Protein AF-A0A432YZG0-F1 (afdb_monomer)

pLDDT: mean 90.85, std 11.0, range [37.31, 98.62]

Radius of gyration: 18.24 Å; Cα contacts (8 Å, |Δi|>4): 382; chains: 1; bounding box: 42×34×61 Å

Organism: NCBI:txid431675

Mean predicted aligned error: 4.91 Å

Structure (mmCIF, N/CA/C/O backbone):
data_AF-A0A432YZG0-F1
#
_entry.id   AF-A0A432YZG0-F1
#
loop_
_atom_site.group_PDB
_atom_site.id
_atom_site.type_symbol
_atom_site.label_atom_id
_atom_site.label_alt_id
_atom_site.label_comp_id
_atom_site.label_asym_id
_atom_site.label_entity_id
_atom_site.label_seq_id
_atom_site.pdbx_PDB_ins_code
_atom_site.Cartn_x
_atom_site.Cartn_y
_atom_site.Cartn_z
_atom_site.occupancy
_atom_site.B_iso_or_equiv
_atom_site.auth_seq_id
_atom_site.auth_comp_id
_atom_site.auth_asym_id
_atom_site.auth_atom_id
_atom_site.pdbx_PDB_model_num
ATOM 1 N N . MET A 1 1 ? 11.777 -12.296 13.117 1.00 49.22 1 MET A N 1
ATOM 2 C CA . MET A 1 1 ? 10.486 -11.579 13.071 1.00 49.22 1 MET A CA 1
ATOM 3 C C . MET A 1 1 ? 10.121 -11.414 11.612 1.00 49.22 1 MET A C 1
ATOM 5 O O . MET A 1 1 ? 10.970 -10.948 10.857 1.00 49.22 1 MET A O 1
ATOM 9 N N . GLN A 1 2 ? 8.946 -11.887 11.206 1.00 61.38 2 GLN A N 1
ATOM 10 C CA . GLN A 1 2 ? 8.451 -11.693 9.844 1.00 61.38 2 GLN A CA 1
ATOM 11 C C . GLN A 1 2 ? 8.153 -10.197 9.658 1.00 61.38 2 GLN A C 1
ATOM 13 O O . GLN A 1 2 ? 7.776 -9.518 10.612 1.00 61.38 2 GLN A O 1
ATOM 18 N N . LYS A 1 3 ? 8.469 -9.644 8.486 1.00 84.56 3 LYS A N 1
ATOM 19 C CA . LYS A 1 3 ? 8.329 -8.207 8.231 1.00 84.56 3 LYS A CA 1
ATOM 20 C C . LYS A 1 3 ? 6.894 -7.922 7.789 1.00 84.56 3 LYS A C 1
ATOM 22 O O . LYS A 1 3 ? 6.440 -8.503 6.808 1.00 84.56 3 LYS A O 1
ATOM 27 N N . GLU A 1 4 ? 6.213 -7.041 8.513 1.00 94.19 4 GLU A N 1
ATOM 28 C CA . GLU A 1 4 ? 4.843 -6.609 8.222 1.00 94.19 4 GLU A CA 1
ATOM 29 C C . GLU A 1 4 ? 4.836 -5.465 7.196 1.00 94.19 4 GLU A C 1
ATOM 31 O O . GLU A 1 4 ? 5.686 -4.570 7.233 1.00 94.19 4 GLU A O 1
ATOM 36 N N . TYR A 1 5 ? 3.863 -5.496 6.286 1.00 98.31 5 TYR A N 1
ATOM 37 C CA . TYR A 1 5 ? 3.635 -4.489 5.253 1.00 98.31 5 TYR A CA 1
ATOM 38 C C . TYR A 1 5 ? 2.176 -4.029 5.247 1.00 98.31 5 TYR A C 1
ATOM 40 O O . TYR A 1 5 ? 1.314 -4.626 5.888 1.00 98.31 5 TYR A O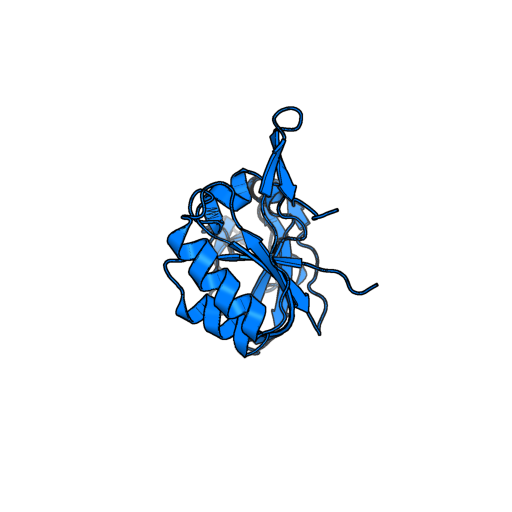 1
ATOM 48 N N . TYR A 1 6 ? 1.879 -2.978 4.487 1.00 98.56 6 TYR A N 1
ATOM 49 C CA . TYR A 1 6 ? 0.569 -2.339 4.468 1.00 98.56 6 TYR A CA 1
ATOM 50 C C . TYR A 1 6 ? -0.002 -2.247 3.056 1.00 98.56 6 TYR A C 1
ATOM 52 O O . TYR A 1 6 ? 0.672 -1.819 2.116 1.00 98.56 6 TYR A O 1
ATOM 60 N N . LYS A 1 7 ? -1.289 -2.573 2.912 1.00 98.31 7 LYS A N 1
ATOM 61 C CA . LYS A 1 7 ? -2.068 -2.320 1.697 1.00 98.31 7 LYS A CA 1
ATOM 62 C C . LYS A 1 7 ? -3.230 -1.386 2.007 1.00 98.31 7 LYS A C 1
ATOM 64 O O . LYS A 1 7 ? -4.171 -1.775 2.694 1.00 98.31 7 LYS A O 1
ATOM 69 N N . LEU A 1 8 ? -3.178 -0.163 1.484 1.00 98.12 8 LEU A N 1
ATOM 70 C CA . LEU A 1 8 ? -4.270 0.795 1.634 1.00 98.12 8 LEU A CA 1
ATOM 71 C C . LEU A 1 8 ? -5.414 0.479 0.665 1.00 98.12 8 LEU A C 1
ATOM 73 O O . LEU A 1 8 ? -5.182 0.031 -0.466 1.00 98.12 8 LEU A O 1
ATOM 77 N N . ARG A 1 9 ? -6.650 0.686 1.125 1.00 97.69 9 ARG A N 1
ATOM 78 C CA . ARG A 1 9 ? -7.876 0.460 0.359 1.00 97.69 9 ARG A CA 1
ATOM 79 C C . ARG A 1 9 ? -8.941 1.507 0.666 1.00 97.69 9 ARG A C 1
ATOM 81 O O . ARG A 1 9 ? -9.220 1.804 1.827 1.00 97.69 9 ARG A O 1
ATOM 88 N N . THR A 1 10 ? -9.582 1.978 -0.404 1.00 97.38 10 THR A N 1
ATOM 89 C CA . THR A 1 10 ? -10.891 2.635 -0.340 1.00 97.38 10 THR A CA 1
ATOM 90 C C . THR A 1 10 ? -11.961 1.642 0.103 1.00 97.38 10 THR A C 1
ATOM 92 O O . THR A 1 10 ? -11.897 0.456 -0.235 1.00 97.38 10 THR A O 1
ATOM 95 N N . LEU A 1 11 ? -12.957 2.142 0.831 1.00 96.56 11 LEU A N 1
ATOM 96 C CA . LEU A 1 11 ? -14.118 1.359 1.241 1.00 96.56 11 LEU A CA 1
ATOM 97 C C . LEU A 1 11 ? -15.129 1.145 0.112 1.00 96.56 11 LEU A C 1
ATOM 99 O O . LEU A 1 11 ? -15.963 0.252 0.224 1.00 96.56 11 LEU A O 1
ATOM 103 N N . GLU A 1 12 ? -15.038 1.908 -0.980 1.00 94.94 12 GLU A N 1
ATOM 104 C CA . GLU A 1 12 ? -15.917 1.752 -2.146 1.00 94.94 12 GLU A CA 1
ATOM 105 C C . GLU A 1 12 ? -15.725 0.401 -2.852 1.00 94.94 12 GLU A C 1
ATOM 107 O O . GLU A 1 12 ? -16.648 -0.110 -3.475 1.00 94.94 12 GLU A O 1
ATOM 112 N N . GLN A 1 13 ? -14.537 -0.208 -2.737 1.00 94.12 13 GLN A N 1
ATOM 113 C CA . GLN A 1 13 ? -14.210 -1.517 -3.321 1.00 94.12 13 GLN A CA 1
ATOM 114 C C . GLN A 1 13 ? -14.285 -2.623 -2.261 1.00 94.12 13 GLN A C 1
ATOM 116 O O . GLN A 1 13 ? -13.308 -3.347 -2.027 1.00 94.12 13 GLN A O 1
ATOM 121 N N . PHE A 1 14 ? -15.429 -2.733 -1.585 1.00 95.12 14 PHE A N 1
ATOM 122 C CA . PHE A 1 14 ? -15.591 -3.620 -0.434 1.00 95.12 14 PHE A CA 1
ATOM 123 C C . PHE A 1 14 ? -15.335 -5.098 -0.766 1.00 95.12 14 PHE A C 1
ATOM 125 O O . PHE A 1 14 ? -14.736 -5.803 0.041 1.00 95.12 14 PHE A O 1
ATOM 132 N N . GLU A 1 15 ? -15.674 -5.572 -1.967 1.00 96.81 15 GLU A N 1
ATOM 133 C CA . GLU A 1 15 ? -15.425 -6.956 -2.392 1.00 96.81 15 GLU A CA 1
ATOM 134 C C . GLU A 1 15 ? -13.933 -7.292 -2.394 1.00 96.81 15 GLU A C 1
ATOM 136 O O . GLU A 1 15 ? -13.545 -8.407 -2.053 1.00 96.81 15 GLU A O 1
ATOM 141 N N . ARG A 1 16 ? -13.073 -6.323 -2.733 1.00 96.19 16 ARG A N 1
ATOM 142 C CA . ARG A 1 16 ? -11.620 -6.515 -2.663 1.00 96.19 16 ARG A CA 1
ATOM 143 C C . ARG A 1 16 ? -11.135 -6.567 -1.226 1.00 96.19 16 ARG A C 1
ATOM 145 O O . ARG A 1 16 ? -10.228 -7.334 -0.943 1.00 96.19 16 ARG A O 1
ATOM 152 N N . ILE A 1 17 ? -11.710 -5.763 -0.334 1.00 97.75 17 ILE A N 1
ATOM 153 C CA . ILE A 1 17 ? -11.398 -5.845 1.097 1.00 97.75 17 ILE A CA 1
ATOM 154 C C . ILE A 1 17 ? -11.802 -7.229 1.611 1.00 97.75 17 ILE A C 1
ATOM 156 O O . ILE A 1 17 ? -10.971 -7.924 2.186 1.00 97.75 17 ILE A O 1
ATOM 160 N N . ALA A 1 18 ? -13.030 -7.665 1.333 1.00 97.56 18 ALA A N 1
ATOM 161 C CA . ALA A 1 18 ? -13.525 -8.971 1.742 1.00 97.56 18 ALA A CA 1
ATOM 162 C C . ALA A 1 18 ? -12.666 -10.123 1.193 1.00 97.56 18 ALA A C 1
ATOM 164 O O . ALA A 1 18 ? -12.313 -11.016 1.959 1.00 97.56 18 ALA A O 1
ATOM 165 N N . ASP A 1 19 ? -12.265 -10.082 -0.085 1.00 98.38 19 ASP A N 1
ATOM 166 C CA . ASP A 1 19 ? -11.366 -11.086 -0.672 1.00 98.38 19 ASP A CA 1
ATOM 167 C C . ASP A 1 19 ? -10.038 -11.176 0.086 1.00 98.38 19 ASP A C 1
ATOM 169 O O . ASP A 1 19 ? -9.592 -12.275 0.405 1.00 98.38 19 ASP A O 1
ATOM 173 N N . ILE A 1 20 ? -9.436 -10.033 0.425 1.00 98.44 20 ILE A N 1
ATOM 174 C CA . ILE A 1 20 ? -8.169 -9.995 1.163 1.00 98.44 20 ILE A CA 1
ATOM 175 C C . ILE A 1 20 ? -8.340 -10.598 2.558 1.00 98.44 20 ILE A C 1
ATOM 177 O O . ILE A 1 20 ? -7.538 -11.439 2.954 1.00 98.44 20 ILE A O 1
ATOM 181 N N . LEU A 1 21 ? -9.376 -10.184 3.293 1.00 98.12 21 LEU A N 1
ATOM 182 C CA . LEU A 1 21 ? -9.585 -10.604 4.681 1.00 98.12 21 LEU A CA 1
ATOM 183 C C . LEU A 1 21 ? -9.965 -12.085 4.797 1.00 98.12 21 LEU A C 1
ATOM 185 O O . LEU A 1 21 ? -9.505 -12.765 5.708 1.00 98.12 21 LEU A O 1
ATOM 189 N N . VAL A 1 22 ? -10.796 -12.590 3.883 1.00 97.38 22 VAL A N 1
ATOM 190 C CA . VAL A 1 22 ? -11.288 -13.975 3.924 1.00 97.38 22 VAL A CA 1
ATOM 191 C C . VAL A 1 22 ? -10.268 -14.948 3.337 1.00 97.38 22 VAL A C 1
ATOM 193 O O . VAL A 1 22 ? -10.062 -16.025 3.890 1.00 97.38 22 VAL A O 1
ATOM 196 N N . ASN A 1 23 ? -9.616 -14.581 2.230 1.00 98.00 23 ASN A N 1
ATOM 197 C CA . ASN A 1 23 ? -8.726 -15.485 1.496 1.00 98.00 23 ASN A CA 1
ATOM 198 C C . ASN A 1 23 ? -7.238 -15.247 1.780 1.00 98.00 23 ASN A C 1
ATOM 200 O O . ASN A 1 23 ? -6.410 -15.944 1.199 1.00 98.00 23 ASN A O 1
ATOM 204 N N . ASN A 1 24 ? -6.891 -14.272 2.630 1.00 98.00 24 ASN A N 1
ATOM 205 C CA . ASN A 1 24 ? -5.514 -13.922 2.994 1.00 98.00 24 ASN A CA 1
ATOM 206 C C . ASN A 1 24 ? -4.583 -13.754 1.777 1.00 98.00 24 ASN A C 1
ATOM 208 O O . ASN A 1 24 ? -3.460 -14.259 1.724 1.00 98.00 24 ASN A O 1
ATOM 212 N N . ARG A 1 25 ? -5.069 -13.034 0.761 1.00 98.00 25 ARG A N 1
ATOM 213 C CA . ARG A 1 25 ? -4.350 -12.835 -0.501 1.00 98.00 25 ARG A CA 1
ATOM 214 C C . ARG A 1 25 ? -4.481 -11.415 -1.021 1.00 98.00 25 ARG A C 1
ATOM 216 O O . ARG A 1 25 ? -5.511 -10.773 -0.850 1.00 98.00 25 ARG A O 1
ATOM 223 N N . LEU A 1 26 ? -3.463 -10.941 -1.725 1.00 98.31 26 LEU A N 1
ATOM 224 C CA . LEU A 1 26 ? -3.458 -9.645 -2.393 1.00 98.31 26 LEU A CA 1
ATOM 225 C C . LEU A 1 26 ? -3.400 -9.832 -3.904 1.00 98.31 26 LEU A C 1
ATOM 227 O O . LEU A 1 26 ? -2.562 -10.571 -4.405 1.00 98.31 26 LEU A O 1
ATOM 231 N N . PHE A 1 27 ? -4.262 -9.136 -4.643 1.00 97.50 27 PHE A N 1
ATOM 232 C CA . PHE A 1 27 ? -4.221 -9.152 -6.104 1.00 97.50 27 PHE A CA 1
ATOM 233 C C . PHE A 1 27 ? -2.971 -8.446 -6.654 1.00 97.50 27 PHE A C 1
ATOM 235 O O . PHE A 1 27 ? -2.675 -7.309 -6.274 1.00 97.50 27 PHE A O 1
ATOM 242 N N . CYS A 1 28 ? -2.306 -9.095 -7.608 1.00 97.44 28 CYS A N 1
ATOM 243 C CA . CYS A 1 28 ? -1.163 -8.576 -8.346 1.00 97.44 28 CYS A CA 1
ATOM 244 C C . CYS A 1 28 ? -1.615 -7.995 -9.704 1.00 97.44 28 CYS A C 1
ATOM 246 O O . CYS A 1 28 ? -2.133 -8.703 -10.578 1.00 97.44 28 CYS A O 1
ATOM 248 N N . SER A 1 29 ? -1.399 -6.697 -9.907 1.00 94.44 29 SER A N 1
ATOM 249 C CA . SER A 1 29 ? -1.715 -5.980 -11.151 1.00 94.44 29 SER A CA 1
ATOM 250 C C . SER A 1 29 ? -0.660 -6.233 -12.228 1.00 94.44 29 SER A C 1
ATOM 252 O O . SER A 1 29 ? 0.446 -6.662 -11.924 1.00 94.44 29 SER A O 1
ATOM 254 N N . LYS A 1 30 ? -0.968 -5.984 -13.504 1.00 92.69 30 LYS A N 1
ATOM 255 C CA . LYS A 1 30 ? 0.097 -5.875 -14.518 1.00 92.69 30 LYS A CA 1
ATOM 256 C C . LYS A 1 30 ? 0.796 -4.527 -14.364 1.00 92.69 30 LYS A C 1
ATOM 258 O O . LYS A 1 30 ? 0.173 -3.592 -13.871 1.00 92.69 30 LYS A O 1
ATOM 263 N N . LEU A 1 31 ? 2.027 -4.407 -14.865 1.00 90.19 31 LEU A N 1
ATOM 264 C CA . LEU A 1 31 ? 2.784 -3.146 -14.857 1.00 90.19 31 LEU A CA 1
ATOM 265 C C . LEU A 1 31 ? 1.968 -1.966 -15.411 1.00 90.19 31 LEU A C 1
ATOM 267 O O . LEU A 1 31 ? 1.864 -0.928 -14.777 1.00 90.19 31 LEU A O 1
ATOM 271 N N . ARG A 1 32 ? 1.295 -2.172 -16.548 1.00 87.75 32 ARG A N 1
ATOM 272 C CA . ARG A 1 32 ? 0.445 -1.159 -17.198 1.00 87.75 32 ARG A CA 1
ATOM 273 C C . ARG A 1 32 ? -0.807 -0.740 -16.414 1.00 87.75 32 ARG A C 1
ATOM 275 O O . ARG A 1 32 ? -1.452 0.224 -16.802 1.00 87.75 32 ARG A O 1
ATOM 282 N N . ASP A 1 33 ? -1.203 -1.530 -15.415 1.00 90.62 33 ASP A N 1
ATOM 283 C CA . ASP A 1 33 ? -2.412 -1.311 -14.612 1.00 90.62 33 ASP A CA 1
ATOM 284 C C . ASP A 1 33 ? -2.056 -0.721 -13.227 1.00 90.62 33 ASP A C 1
ATOM 286 O O . ASP A 1 3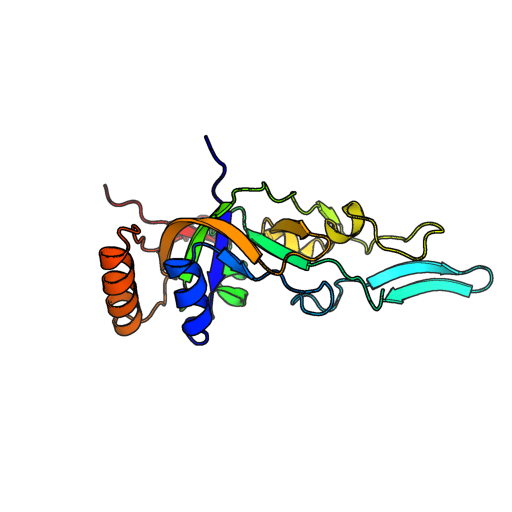3 ? -2.913 -0.657 -12.339 1.00 90.62 33 ASP A O 1
ATOM 290 N N . LEU A 1 34 ? -0.785 -0.364 -13.004 1.00 91.44 34 LEU A N 1
ATOM 291 C CA . LEU A 1 34 ? -0.360 0.387 -11.828 1.00 91.44 34 LEU A CA 1
ATOM 292 C C . LEU A 1 34 ? -0.748 1.866 -11.970 1.00 91.44 34 LEU A C 1
ATOM 294 O O . LEU A 1 34 ? -1.155 2.329 -13.033 1.00 91.44 34 LEU A O 1
ATOM 298 N N . A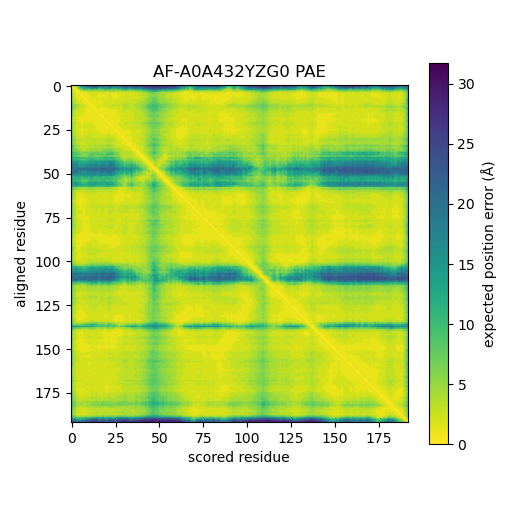SN A 1 35 ? -0.726 2.592 -10.858 1.00 88.94 35 ASN A N 1
ATOM 299 C CA . ASN A 1 35 ? -1.356 3.906 -10.768 1.00 88.94 35 ASN A CA 1
ATOM 300 C C . ASN A 1 35 ? -0.452 5.070 -11.201 1.00 88.94 35 ASN A C 1
ATOM 302 O O . ASN A 1 35 ? -0.968 6.169 -11.401 1.00 88.94 35 ASN A O 1
ATOM 306 N N . ASP A 1 36 ? 0.865 4.866 -11.279 1.00 88.81 36 ASP A N 1
ATOM 307 C CA . ASP A 1 36 ? 1.789 5.887 -11.761 1.00 88.81 36 ASP A CA 1
ATOM 308 C C . ASP A 1 36 ? 1.788 5.866 -13.300 1.00 88.81 36 ASP A C 1
ATOM 310 O O . ASP A 1 36 ? 2.151 4.857 -13.903 1.00 88.81 36 ASP A O 1
ATOM 314 N N . PRO A 1 37 ? 1.382 6.952 -13.981 1.00 85.75 37 PRO A N 1
ATOM 315 C CA . PRO A 1 37 ? 1.385 6.988 -15.439 1.00 85.75 37 PRO A CA 1
ATOM 316 C C . PRO A 1 37 ? 2.794 6.923 -16.041 1.00 85.75 37 PRO A C 1
ATOM 318 O O . PRO A 1 37 ? 2.910 6.602 -17.219 1.00 85.75 37 PRO A O 1
ATOM 321 N N . MET A 1 38 ? 3.851 7.213 -15.275 1.00 85.00 38 MET A N 1
ATOM 322 C CA . MET A 1 38 ? 5.246 7.092 -15.720 1.00 85.00 38 MET A CA 1
ATOM 323 C C . MET A 1 38 ? 5.786 5.662 -15.580 1.00 85.00 38 MET A C 1
ATOM 325 O O . MET A 1 38 ? 6.904 5.361 -16.000 1.00 85.00 38 MET A O 1
ATOM 329 N N . GLU A 1 39 ? 4.991 4.753 -15.025 1.00 81.50 39 GLU A N 1
ATOM 330 C CA . GLU A 1 39 ? 5.364 3.367 -14.804 1.00 81.50 39 GLU A CA 1
ATOM 331 C C . GLU A 1 39 ? 5.507 2.597 -16.123 1.00 81.50 39 GLU A C 1
ATOM 333 O O . GLU A 1 39 ? 4.592 2.536 -16.946 1.00 81.50 39 GLU A O 1
ATOM 338 N N . GLY A 1 40 ? 6.684 2.004 -16.342 1.00 77.81 40 GLY A N 1
ATOM 339 C CA . GLY A 1 40 ? 7.026 1.337 -17.602 1.00 77.81 40 GLY A CA 1
ATOM 340 C C . GLY A 1 40 ? 7.552 2.268 -18.701 1.00 77.81 40 GLY A C 1
ATOM 341 O O . GLY A 1 40 ? 7.848 1.778 -19.795 1.00 77.81 40 GLY A O 1
ATOM 342 N N . PHE A 1 41 ? 7.702 3.572 -18.426 1.00 81.44 41 PHE A N 1
ATOM 343 C CA . PHE A 1 41 ? 8.462 4.488 -19.279 1.00 81.44 41 PHE A CA 1
ATOM 344 C C . PHE A 1 41 ? 9.956 4.460 -18.943 1.00 81.44 41 PHE A C 1
ATOM 346 O O . PHE A 1 41 ? 10.356 4.414 -17.781 1.00 81.44 41 PHE A O 1
ATOM 353 N N . PHE A 1 42 ? 10.793 4.540 -19.973 1.00 78.00 42 PHE A N 1
ATOM 354 C CA . PHE A 1 42 ? 12.250 4.532 -19.846 1.00 78.00 42 PHE A CA 1
ATOM 355 C C . PHE A 1 42 ? 12.894 5.398 -20.926 1.00 78.00 42 PHE A C 1
ATOM 357 O O . PHE A 1 42 ? 12.330 5.593 -22.004 1.00 78.00 42 PHE A O 1
ATOM 364 N N . HIS A 1 43 ? 14.094 5.902 -20.651 1.00 79.12 43 HIS A N 1
ATOM 365 C CA . HIS A 1 43 ? 14.936 6.517 -21.668 1.00 79.12 43 HIS A CA 1
ATOM 366 C C . HIS A 1 43 ? 15.679 5.434 -22.450 1.00 79.12 43 HIS A C 1
ATOM 368 O O . HIS A 1 43 ? 16.264 4.529 -21.870 1.00 79.12 43 HIS A O 1
ATOM 374 N N . ALA A 1 44 ? 15.698 5.529 -23.769 1.00 72.50 44 ALA A N 1
ATOM 375 C CA . ALA A 1 44 ? 16.532 4.701 -24.626 1.00 72.50 44 ALA A CA 1
ATOM 376 C C . ALA A 1 44 ? 17.362 5.600 -25.529 1.00 72.50 44 ALA A C 1
ATOM 378 O O . ALA A 1 44 ? 16.837 6.549 -26.119 1.00 72.50 44 ALA A O 1
ATOM 379 N N . ASN A 1 45 ? 18.653 5.293 -25.646 1.00 72.25 45 ASN A N 1
ATOM 380 C CA . ASN A 1 45 ? 19.496 5.923 -26.649 1.00 72.25 45 ASN A CA 1
ATOM 381 C C . ASN A 1 45 ? 19.272 5.212 -27.986 1.00 72.25 45 ASN A C 1
ATOM 383 O O . ASN A 1 45 ? 19.710 4.077 -28.172 1.00 72.25 45 ASN A O 1
ATOM 387 N N . ILE A 1 46 ? 18.557 5.870 -28.894 1.00 69.94 46 ILE A N 1
ATOM 388 C CA . ILE A 1 46 ? 18.304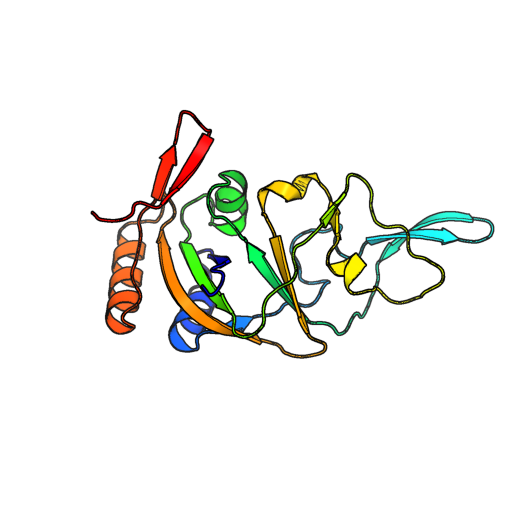 5.348 -30.230 1.00 69.94 46 ILE A CA 1
ATOM 389 C C . ILE A 1 46 ? 19.405 5.860 -31.153 1.00 69.94 46 ILE A C 1
ATOM 391 O O . ILE A 1 46 ? 19.590 7.072 -31.317 1.00 69.94 46 ILE A O 1
ATOM 395 N N . GLU A 1 47 ? 20.112 4.927 -31.788 1.00 72.94 47 GLU A N 1
ATOM 396 C CA . GLU A 1 47 ? 21.152 5.239 -32.763 1.00 72.94 47 GLU A CA 1
ATOM 397 C C . GLU A 1 47 ? 20.616 6.198 -33.842 1.00 72.94 47 GLU A C 1
ATOM 399 O O . GLU A 1 47 ? 19.553 5.986 -34.430 1.00 72.94 47 GLU A O 1
ATOM 404 N N . GLY A 1 48 ? 21.318 7.315 -34.045 1.00 72.12 48 GLY A N 1
ATOM 405 C CA . GLY A 1 48 ? 20.935 8.356 -35.004 1.00 72.12 48 GLY A CA 1
ATOM 406 C C . GLY A 1 48 ? 19.767 9.268 -34.593 1.00 72.12 48 GLY A C 1
ATOM 407 O O . GLY A 1 48 ? 19.479 10.214 -35.322 1.00 72.12 48 GLY A O 1
ATOM 408 N N . LYS A 1 49 ? 19.105 9.038 -33.448 1.00 67.00 49 LYS A N 1
ATOM 409 C CA . LYS A 1 49 ? 17.995 9.882 -32.946 1.00 67.00 49 LYS A CA 1
ATOM 410 C C . LYS A 1 49 ? 18.225 10.473 -31.551 1.00 67.00 49 LYS A C 1
ATOM 412 O O . LYS A 1 49 ? 17.484 11.369 -31.157 1.00 67.00 49 LYS A O 1
ATOM 417 N N . GLY A 1 50 ? 19.246 10.015 -30.826 1.00 72.12 50 GLY A N 1
ATOM 418 C CA . GLY A 1 50 ? 19.527 10.451 -29.457 1.00 72.12 50 GLY A CA 1
ATOM 419 C C . GLY A 1 50 ? 18.598 9.792 -28.434 1.00 72.12 50 GLY A C 1
ATOM 420 O O . GLY A 1 50 ? 18.020 8.733 -28.687 1.00 72.12 50 GLY A O 1
ATOM 421 N N . PHE A 1 51 ? 18.467 10.402 -27.255 1.00 72.31 51 PHE A N 1
ATOM 422 C CA . PHE A 1 51 ? 17.602 9.874 -26.201 1.00 72.31 51 PHE A CA 1
ATOM 423 C C . PHE A 1 51 ? 16.125 10.077 -26.533 1.00 72.31 51 PHE A C 1
ATOM 425 O O . PHE A 1 51 ? 15.684 11.181 -26.848 1.00 72.31 51 PHE A O 1
ATOM 432 N N . SER A 1 52 ? 15.353 9.005 -26.406 1.00 74.31 52 SER A N 1
ATOM 433 C CA . SER A 1 52 ? 13.898 9.012 -26.529 1.00 74.31 52 SER A CA 1
ATOM 434 C C . SER A 1 52 ? 13.269 8.332 -25.323 1.00 74.31 52 SER A C 1
ATOM 436 O O . SER A 1 52 ? 13.879 7.447 -24.724 1.00 74.31 52 SER A O 1
ATOM 438 N N . THR A 1 53 ? 12.054 8.735 -24.966 1.00 77.38 53 THR A N 1
ATOM 439 C CA . THR A 1 53 ? 11.268 8.034 -23.951 1.00 77.38 53 THR A CA 1
ATOM 440 C C . THR A 1 53 ? 10.389 6.996 -24.638 1.00 77.38 53 THR A C 1
ATOM 442 O O . THR A 1 53 ? 9.619 7.324 -25.541 1.00 77.38 53 THR A O 1
ATOM 445 N N . LEU A 1 54 ? 10.501 5.743 -24.215 1.00 75.19 54 LEU A N 1
ATOM 446 C CA . LEU A 1 54 ? 9.745 4.615 -24.745 1.00 75.19 54 LEU A CA 1
ATOM 447 C C . LEU A 1 54 ? 8.910 3.978 -23.632 1.00 75.19 54 LEU A C 1
ATOM 449 O O . LEU A 1 54 ? 9.202 4.150 -22.452 1.00 75.19 54 LEU A O 1
ATOM 453 N N . TYR A 1 55 ? 7.865 3.249 -24.023 1.00 77.75 55 TYR A N 1
ATOM 454 C CA . TYR A 1 55 ? 6.970 2.535 -23.113 1.00 77.75 55 TYR A CA 1
ATOM 455 C C . TYR A 1 55 ? 7.016 1.034 -23.401 1.00 77.75 55 TYR A C 1
ATOM 457 O O . TYR A 1 55 ? 6.768 0.621 -24.541 1.00 77.75 55 TYR A O 1
ATOM 465 N N . VAL A 1 56 ? 7.291 0.207 -22.386 1.00 74.31 56 VAL A N 1
ATOM 466 C CA . VAL A 1 56 ? 7.290 -1.253 -22.561 1.00 74.31 56 VAL A CA 1
ATOM 467 C C . VAL A 1 56 ? 5.855 -1.760 -22.591 1.00 74.31 56 VAL A C 1
ATOM 469 O O . VAL A 1 56 ? 5.135 -1.759 -21.592 1.00 74.31 56 VAL A O 1
ATOM 472 N N . LYS A 1 57 ? 5.437 -2.250 -23.760 1.00 72.31 57 LYS A N 1
ATOM 473 C CA . LYS A 1 57 ? 4.164 -2.957 -23.917 1.00 72.31 57 LYS A CA 1
ATOM 474 C C . LYS A 1 57 ? 4.349 -4.445 -23.650 1.00 72.31 57 LYS A C 1
ATOM 476 O O . LYS A 1 57 ? 5.319 -5.048 -24.085 1.00 72.31 57 LYS A O 1
ATOM 481 N N . GLY A 1 58 ? 3.339 -5.053 -23.031 1.00 77.88 58 GLY A N 1
ATOM 482 C CA . GLY A 1 58 ? 3.196 -6.510 -23.027 1.00 77.88 58 GLY A CA 1
ATOM 483 C C . GLY A 1 58 ? 4.022 -7.257 -21.984 1.00 77.88 58 GLY A C 1
ATOM 484 O O . GLY A 1 58 ? 4.095 -8.477 -22.081 1.00 77.88 58 GLY A O 1
ATOM 485 N N . ASP A 1 59 ? 4.576 -6.572 -20.979 1.00 86.06 59 ASP A N 1
ATOM 486 C CA . ASP A 1 59 ? 5.213 -7.248 -19.847 1.00 86.06 59 ASP A CA 1
ATOM 487 C C . ASP A 1 59 ? 4.227 -8.238 -19.190 1.00 86.06 59 ASP A C 1
ATOM 489 O O . ASP A 1 59 ? 3.127 -7.827 -18.785 1.00 86.06 59 ASP A O 1
ATOM 493 N N . PRO A 1 60 ? 4.557 -9.542 -19.128 1.00 88.12 60 PRO A N 1
ATOM 494 C CA . PRO A 1 60 ? 3.642 -10.551 -18.607 1.00 88.12 60 PRO A CA 1
ATOM 495 C C . PRO A 1 60 ? 3.576 -10.548 -17.077 1.00 88.12 60 PRO A C 1
ATOM 497 O O . PRO A 1 60 ? 2.619 -11.091 -16.517 1.00 88.12 60 PRO A O 1
ATOM 500 N N . ARG A 1 61 ? 4.562 -9.938 -16.401 1.00 92.25 61 ARG A N 1
ATOM 501 C CA . ARG A 1 61 ? 4.697 -10.013 -14.950 1.00 92.25 61 ARG A CA 1
ATOM 502 C C . ARG A 1 61 ? 3.556 -9.311 -14.230 1.00 92.25 61 ARG A C 1
ATOM 504 O O . ARG A 1 61 ? 2.906 -8.374 -14.705 1.00 92.25 61 ARG A O 1
ATOM 511 N N . ARG A 1 62 ? 3.337 -9.804 -13.022 1.00 95.38 62 ARG A N 1
ATOM 512 C CA . ARG A 1 62 ? 2.338 -9.373 -12.061 1.00 95.38 62 ARG A CA 1
ATOM 513 C C . ARG A 1 62 ? 3.041 -8.752 -10.865 1.00 95.38 62 ARG A C 1
ATOM 515 O O . ARG A 1 62 ? 4.029 -9.290 -10.378 1.00 95.38 62 ARG A O 1
ATOM 522 N N . ILE A 1 63 ? 2.520 -7.624 -10.404 1.00 96.25 63 ILE A N 1
ATOM 523 C CA . ILE A 1 63 ? 3.119 -6.784 -9.376 1.00 96.25 63 ILE A CA 1
ATOM 524 C C . ILE A 1 63 ? 2.094 -6.557 -8.270 1.00 96.25 63 ILE A C 1
ATOM 526 O O . ILE A 1 63 ? 0.990 -6.064 -8.515 1.00 96.25 63 ILE A O 1
ATOM 530 N N . CYS A 1 64 ? 2.460 -6.901 -7.039 1.00 97.31 64 CYS A N 1
ATOM 531 C CA . CYS A 1 64 ? 1.734 -6.473 -5.850 1.00 97.31 64 CYS A CA 1
ATOM 532 C C . CYS A 1 64 ? 2.564 -5.442 -5.089 1.00 97.31 64 CYS A C 1
ATOM 534 O O . CYS A 1 64 ? 3.553 -5.784 -4.442 1.00 97.31 64 CYS A O 1
ATOM 536 N N . SER A 1 65 ? 2.122 -4.188 -5.165 1.00 97.25 65 SER A N 1
ATOM 537 C CA . SER A 1 65 ? 2.678 -3.063 -4.413 1.00 97.25 65 SER A CA 1
ATOM 538 C C . SER A 1 65 ? 2.170 -3.040 -2.975 1.00 97.25 65 SER A C 1
ATOM 540 O O . SER A 1 65 ? 0.962 -3.135 -2.732 1.00 97.25 65 SER A O 1
ATOM 542 N N . LEU A 1 66 ? 3.084 -2.874 -2.035 1.00 98.19 66 LEU A N 1
ATOM 543 C CA . LEU A 1 66 ? 2.877 -2.805 -0.595 1.00 98.19 66 LEU A CA 1
ATOM 544 C C . LEU A 1 66 ? 3.648 -1.603 -0.055 1.00 98.19 66 LEU A C 1
ATOM 546 O O . LEU A 1 66 ? 4.688 -1.261 -0.600 1.00 98.19 66 LEU A O 1
ATOM 550 N N . SER A 1 67 ? 3.184 -0.995 1.028 1.00 98.31 67 SER A N 1
ATOM 551 C CA . SER A 1 67 ? 3.960 0.013 1.749 1.00 98.31 67 SER A CA 1
ATOM 552 C C . SER A 1 67 ? 4.651 -0.610 2.962 1.00 98.31 67 SER A C 1
ATOM 554 O O . SER A 1 67 ? 4.072 -1.466 3.634 1.00 98.31 67 SER A O 1
ATOM 556 N N . GLY A 1 68 ? 5.868 -0.175 3.280 1.00 97.75 68 GLY A N 1
ATOM 557 C CA . GLY A 1 68 ? 6.527 -0.483 4.550 1.00 97.75 68 GLY A CA 1
ATOM 558 C C . GLY A 1 68 ? 6.020 0.353 5.732 1.00 97.75 68 GLY A C 1
ATOM 559 O O . GLY A 1 68 ? 6.320 0.025 6.878 1.00 97.75 68 GLY A O 1
ATOM 560 N N . SER A 1 69 ? 5.234 1.410 5.489 1.00 96.25 69 SER A N 1
ATOM 561 C CA . SER A 1 69 ? 4.760 2.335 6.525 1.00 96.25 69 SER A CA 1
ATOM 562 C C . SER A 1 69 ? 3.431 3.018 6.183 1.00 96.25 69 SER A C 1
ATOM 564 O O . SER A 1 69 ? 3.167 3.415 5.053 1.00 96.25 69 SER A O 1
ATOM 566 N N . VAL A 1 70 ? 2.600 3.265 7.194 1.00 96.81 70 VAL A N 1
ATOM 567 C CA . VAL A 1 70 ? 1.360 4.058 7.062 1.00 96.81 70 VAL A CA 1
ATOM 568 C C . VAL A 1 70 ? 1.490 5.468 7.632 1.00 96.81 70 VAL A C 1
ATOM 570 O O . VAL A 1 70 ? 0.487 6.127 7.875 1.00 96.81 70 VAL A O 1
ATOM 573 N N . GLN A 1 71 ? 2.707 5.960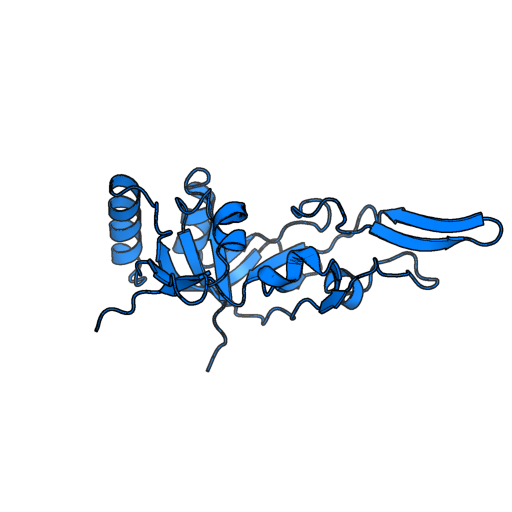 7.866 1.00 97.19 71 GLN A N 1
ATOM 574 C CA . GLN A 1 71 ? 2.900 7.276 8.489 1.00 97.19 71 GLN A CA 1
ATOM 575 C C . GLN A 1 71 ? 2.674 8.453 7.532 1.00 97.19 71 GLN A C 1
ATOM 577 O O . GLN A 1 71 ? 2.404 9.570 7.974 1.00 97.19 71 GLN A O 1
ATOM 582 N N . SER A 1 72 ? 2.784 8.223 6.223 1.00 97.81 72 SER A N 1
ATOM 583 C CA . SER A 1 72 ? 2.689 9.276 5.213 1.00 97.81 72 SER A CA 1
ATOM 584 C C . SER A 1 72 ? 1.256 9.786 5.053 1.00 97.81 72 SER A C 1
ATOM 586 O O . SER A 1 72 ? 0.365 9.052 4.629 1.00 97.81 72 SER A O 1
ATOM 588 N N . ILE A 1 73 ? 1.040 11.079 5.314 1.00 97.50 73 ILE A N 1
ATOM 589 C CA . ILE A 1 73 ? -0.247 11.748 5.056 1.00 97.50 73 ILE A CA 1
ATOM 590 C C . ILE A 1 73 ? -0.630 11.637 3.574 1.00 97.50 73 ILE A C 1
ATOM 592 O O . ILE A 1 73 ? -1.792 11.389 3.265 1.00 97.50 73 ILE A O 1
ATOM 596 N N . LYS A 1 74 ? 0.343 11.785 2.662 1.00 97.31 74 LYS A N 1
ATOM 597 C CA . LYS A 1 74 ? 0.117 11.702 1.209 1.00 97.31 74 LYS A CA 1
ATOM 598 C C . LYS A 1 74 ? -0.374 10.317 0.791 1.00 97.31 74 LYS A C 1
ATOM 600 O O . LYS A 1 74 ? -1.312 10.224 0.005 1.00 97.31 74 LYS A O 1
ATOM 605 N N . LEU A 1 75 ? 0.209 9.266 1.374 1.00 97.25 75 LEU A N 1
ATOM 606 C CA . LEU A 1 75 ? -0.186 7.881 1.120 1.00 97.25 75 LEU A CA 1
ATOM 607 C C . LEU A 1 75 ? -1.665 7.658 1.479 1.00 97.25 75 LEU A C 1
ATOM 609 O O . LEU A 1 75 ? -2.416 7.098 0.682 1.00 97.25 75 LEU A O 1
ATOM 613 N N . TRP A 1 76 ? -2.105 8.152 2.639 1.00 98.19 76 TRP A N 1
ATOM 614 C CA . TRP A 1 76 ? -3.513 8.091 3.043 1.00 98.19 76 TRP A CA 1
ATOM 615 C C . TRP A 1 76 ? -4.433 8.960 2.188 1.00 98.19 76 TRP A C 1
ATOM 617 O O . TRP A 1 76 ? -5.555 8.541 1.913 1.00 98.19 76 TRP A O 1
ATOM 627 N N . SER A 1 77 ? -3.982 10.136 1.744 1.00 97.19 77 SER A N 1
ATOM 628 C CA . SER A 1 77 ? -4.777 10.975 0.844 1.00 97.19 77 SER A CA 1
ATOM 629 C C . SER A 1 77 ? -5.059 10.265 -0.484 1.00 97.19 77 SER A C 1
ATOM 631 O O . SER A 1 77 ? -6.194 10.251 -0.937 1.00 97.19 77 SER A O 1
ATOM 633 N N . GLN A 1 78 ? -4.053 9.622 -1.083 1.00 95.38 78 GLN A N 1
ATOM 634 C CA . GLN A 1 78 ? -4.194 8.999 -2.404 1.00 95.38 78 GLN A CA 1
ATOM 635 C C . GLN A 1 78 ? -4.797 7.594 -2.373 1.00 95.38 78 GLN A C 1
ATOM 637 O O . GLN A 1 78 ? -5.677 7.282 -3.169 1.00 95.38 78 GLN A O 1
ATOM 642 N N . TYR A 1 79 ? -4.319 6.725 -1.479 1.00 96.69 79 TYR A N 1
ATOM 643 C CA . TYR A 1 79 ? -4.704 5.306 -1.472 1.00 96.69 79 TYR A CA 1
ATOM 644 C C . TYR A 1 79 ? -5.639 4.939 -0.323 1.00 96.69 79 TYR A C 1
ATOM 646 O O . TYR A 1 79 ? -6.280 3.888 -0.355 1.00 96.69 79 TYR A O 1
ATOM 654 N N . GLY A 1 80 ? -5.713 5.797 0.692 1.00 96.31 80 GLY A N 1
ATOM 655 C CA . GLY A 1 80 ? -6.606 5.669 1.837 1.00 96.31 80 GLY A CA 1
ATOM 656 C C . GLY A 1 80 ? -7.896 6.472 1.689 1.00 96.31 80 GLY A C 1
ATOM 657 O O . GLY A 1 80 ? -8.479 6.810 2.715 1.00 96.31 80 GLY A O 1
ATOM 658 N N . ASP A 1 81 ? -8.318 6.790 0.458 1.00 96.94 81 ASP A N 1
ATOM 659 C CA . ASP A 1 81 ? -9.588 7.470 0.153 1.00 96.94 81 ASP A CA 1
ATOM 660 C C . ASP A 1 81 ? -9.776 8.772 0.949 1.00 96.94 81 ASP A C 1
ATOM 662 O O . ASP A 1 81 ? -10.676 8.896 1.782 1.00 96.94 81 ASP A O 1
ATOM 666 N N . ASP A 1 82 ? -8.849 9.723 0.793 1.00 97.50 82 ASP A N 1
ATOM 667 C CA . ASP A 1 82 ? -8.825 10.960 1.581 1.00 97.50 82 ASP A CA 1
ATOM 668 C C . ASP A 1 82 ? -8.936 10.715 3.096 1.00 97.50 82 ASP A C 1
ATOM 670 O O . ASP A 1 82 ? -9.613 11.448 3.829 1.00 97.50 82 ASP A O 1
ATOM 674 N N . HIS A 1 83 ? -8.222 9.689 3.570 1.00 97.94 83 HIS A N 1
ATOM 675 C CA . HIS A 1 83 ? -8.189 9.227 4.962 1.00 97.94 83 HIS A CA 1
ATOM 676 C C . HIS A 1 83 ? -9.483 8.565 5.471 1.00 97.94 83 HIS A C 1
ATOM 678 O O . HIS A 1 83 ? -9.608 8.342 6.679 1.00 97.94 83 HIS A O 1
ATOM 684 N N . LYS A 1 84 ? -10.447 8.254 4.596 1.00 98.25 84 LYS A N 1
ATOM 685 C CA . LYS A 1 84 ? -11.705 7.553 4.931 1.00 98.25 84 LYS A CA 1
ATOM 686 C C . LYS A 1 84 ? -11.593 6.030 4.809 1.00 98.25 84 LYS A C 1
ATOM 688 O O . LYS A 1 84 ? -12.468 5.312 5.288 1.00 98.25 84 LYS A O 1
ATOM 693 N N . GLY A 1 85 ? -10.546 5.558 4.138 1.00 98.31 85 GLY A N 1
ATOM 694 C CA . GLY A 1 85 ? -10.250 4.157 3.886 1.00 98.31 85 GLY A CA 1
ATOM 695 C C . GLY A 1 85 ? -9.564 3.447 5.050 1.00 98.31 85 GLY A C 1
ATOM 696 O O . GLY A 1 85 ? -9.489 3.935 6.178 1.00 98.31 85 GLY A O 1
ATOM 697 N N . ILE A 1 86 ? -9.011 2.277 4.745 1.00 98.62 86 ILE A N 1
ATOM 698 C CA . ILE A 1 86 ? -8.260 1.443 5.689 1.00 98.62 86 ILE A CA 1
ATOM 699 C C . I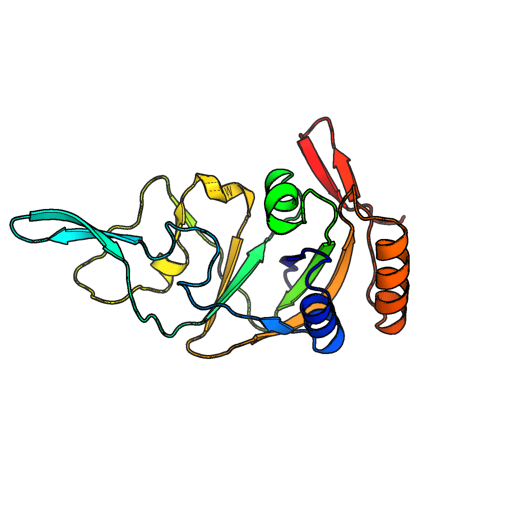LE A 1 86 ? -6.871 1.112 5.148 1.00 98.62 86 ILE A C 1
ATOM 701 O O . ILE A 1 86 ? -6.640 1.130 3.939 1.00 98.62 86 ILE A O 1
ATOM 705 N N . ALA A 1 87 ? -5.962 0.739 6.043 1.00 98.50 87 ALA A N 1
ATOM 706 C CA . ALA A 1 87 ? -4.740 0.029 5.703 1.00 98.50 87 ALA A CA 1
ATOM 707 C C . ALA A 1 87 ? -4.792 -1.383 6.293 1.00 98.50 87 ALA A C 1
ATOM 709 O O . ALA A 1 87 ? -4.987 -1.561 7.493 1.00 98.50 87 ALA A O 1
ATOM 710 N N . ILE A 1 88 ? -4.619 -2.390 5.445 1.00 98.62 88 ILE A N 1
ATOM 711 C CA . ILE A 1 88 ? -4.556 -3.795 5.845 1.00 98.62 88 ILE A CA 1
ATOM 712 C C . ILE A 1 88 ? -3.095 -4.126 6.136 1.00 98.62 88 ILE A C 1
ATOM 714 O O . ILE A 1 88 ? -2.251 -3.961 5.252 1.00 98.62 88 ILE A O 1
ATOM 718 N N . ARG A 1 89 ? -2.804 -4.567 7.360 1.00 98.38 89 ARG A N 1
ATOM 719 C CA . ARG A 1 89 ? -1.504 -5.119 7.745 1.00 98.38 89 ARG A CA 1
ATOM 720 C C . ARG A 1 89 ? -1.384 -6.538 7.213 1.00 98.38 89 ARG A C 1
ATOM 722 O O . ARG A 1 89 ? -2.322 -7.328 7.340 1.00 98.38 89 ARG A O 1
ATOM 729 N N . PHE A 1 90 ? -0.260 -6.834 6.581 1.00 98.50 90 PHE A N 1
ATOM 730 C CA . PHE A 1 90 ? -0.075 -8.057 5.824 1.00 98.50 90 PHE A CA 1
ATOM 731 C C . PHE A 1 90 ? 1.346 -8.595 5.977 1.00 98.50 90 PHE A C 1
ATOM 733 O O . PHE A 1 90 ? 2.322 -7.879 5.742 1.00 98.50 90 PHE A O 1
ATOM 740 N N . GLU A 1 91 ? 1.449 -9.875 6.310 1.00 98.12 91 GLU A N 1
ATOM 741 C CA . GLU A 1 91 ? 2.695 -10.636 6.341 1.00 98.12 91 GLU A CA 1
ATOM 742 C C . GLU A 1 91 ? 2.723 -11.592 5.143 1.00 98.12 91 GLU A C 1
ATOM 744 O O . GLU A 1 91 ? 2.046 -12.620 5.159 1.00 98.12 91 GLU A O 1
ATOM 749 N N . PRO A 1 92 ? 3.455 -11.262 4.068 1.00 97.12 92 PRO A N 1
ATOM 750 C CA . PRO A 1 92 ? 3.475 -12.084 2.870 1.00 97.12 92 PRO A CA 1
ATOM 751 C C . PRO A 1 92 ? 4.312 -13.354 3.073 1.00 97.12 92 PRO A C 1
ATOM 753 O O . PRO A 1 92 ? 5.366 -13.324 3.713 1.00 97.12 92 PRO A O 1
ATOM 756 N N . GLU A 1 93 ? 3.880 -14.460 2.462 1.00 95.81 93 GLU A N 1
ATOM 757 C CA . GLU A 1 93 ? 4.647 -15.716 2.437 1.00 95.81 93 GLU A CA 1
ATOM 758 C C . GLU A 1 93 ? 5.955 -15.554 1.657 1.00 95.81 93 GLU A C 1
ATOM 760 O O . GLU A 1 93 ? 7.001 -16.061 2.058 1.00 95.81 93 GLU A O 1
ATOM 765 N N . THR A 1 94 ? 5.904 -14.806 0.550 1.00 95.31 94 THR A N 1
ATOM 766 C CA . THR A 1 94 ? 7.084 -14.435 -0.236 1.00 95.31 94 THR A CA 1
ATOM 767 C C . THR A 1 94 ? 7.409 -12.965 -0.030 1.00 95.31 94 THR A C 1
ATOM 769 O O . THR A 1 94 ? 6.587 -12.090 -0.306 1.00 95.31 94 THR A O 1
ATOM 772 N N . LEU A 1 95 ? 8.626 -12.683 0.435 1.00 95.69 95 LEU A N 1
ATOM 773 C CA . LEU A 1 95 ? 9.031 -11.320 0.759 1.00 95.69 95 LEU A CA 1
ATOM 774 C C . LEU A 1 95 ? 9.077 -10.429 -0.495 1.00 95.69 95 LEU A C 1
ATOM 776 O O . LEU A 1 95 ? 9.744 -10.779 -1.473 1.00 95.69 95 LEU A O 1
ATOM 780 N N . PRO A 1 96 ? 8.420 -9.256 -0.470 1.00 97.25 96 PRO A N 1
ATOM 781 C CA . PRO A 1 96 ? 8.516 -8.286 -1.544 1.00 97.25 96 PRO A CA 1
ATOM 782 C C . PRO A 1 96 ? 9.866 -7.557 -1.485 1.00 97.25 96 PRO A C 1
ATOM 784 O O . PRO A 1 96 ? 10.470 -7.377 -0.421 1.00 97.25 96 PRO A O 1
ATOM 787 N N . GLN A 1 97 ? 10.331 -7.094 -2.639 1.00 97.75 97 GLN A N 1
ATOM 788 C CA . GLN A 1 97 ? 11.591 -6.370 -2.780 1.00 97.75 97 GLN A CA 1
ATOM 789 C C . GLN A 1 97 ? 11.359 -4.866 -2.633 1.00 97.75 97 GLN A C 1
ATOM 791 O O . GLN A 1 97 ? 10.336 -4.348 -3.076 1.00 97.75 97 GLN A O 1
ATOM 796 N N . LYS A 1 98 ? 12.299 -4.157 -1.998 1.00 97.69 98 LYS A N 1
ATOM 797 C CA . LYS A 1 98 ? 12.180 -2.709 -1.794 1.00 97.69 98 LYS A CA 1
ATOM 798 C C . LYS A 1 98 ? 12.323 -1.962 -3.121 1.00 97.69 98 LYS A C 1
ATOM 800 O O . LYS A 1 98 ? 13.225 -2.272 -3.896 1.00 97.69 98 LYS A O 1
ATOM 805 N N . VAL A 1 99 ? 11.465 -0.971 -3.348 1.00 96.44 99 VAL A N 1
ATOM 806 C CA . VAL A 1 99 ? 11.587 -0.042 -4.475 1.00 96.44 99 VAL A CA 1
ATOM 807 C C . VAL A 1 99 ? 12.714 0.958 -4.204 1.00 96.44 99 VAL A C 1
ATOM 809 O O . VAL A 1 99 ? 12.876 1.462 -3.092 1.00 96.44 99 VAL A O 1
ATOM 812 N N . THR A 1 100 ? 13.507 1.233 -5.234 1.00 95.00 100 THR A N 1
ATOM 813 C CA . THR A 1 100 ? 14.548 2.261 -5.260 1.00 95.00 100 THR A CA 1
ATOM 814 C C . THR A 1 100 ? 14.008 3.518 -5.929 1.00 95.00 100 THR A C 1
ATOM 816 O O . THR A 1 100 ? 13.360 3.452 -6.973 1.00 95.00 100 THR A O 1
ATOM 819 N N . TYR A 1 101 ? 14.294 4.674 -5.338 1.00 93.94 101 TYR A N 1
ATOM 820 C CA . TYR A 1 101 ? 13.779 5.957 -5.801 1.00 93.94 101 TYR A CA 1
ATOM 821 C C . TYR A 1 101 ? 14.861 6.776 -6.508 1.00 93.94 101 TYR A C 1
ATOM 823 O O . TYR A 1 101 ? 15.969 6.929 -5.994 1.00 93.94 101 TYR A O 1
ATOM 831 N N . SER A 1 102 ? 14.536 7.318 -7.683 1.00 90.81 102 SER A N 1
ATOM 832 C CA . SER A 1 102 ? 15.460 8.068 -8.544 1.00 90.81 102 SER A CA 1
ATOM 833 C C . SER A 1 102 ? 14.847 9.384 -9.028 1.00 90.81 102 SER A C 1
ATOM 835 O O . SER A 1 102 ? 13.649 9.468 -9.270 1.00 90.81 102 SER A O 1
ATOM 837 N N . ASN A 1 103 ? 15.669 10.420 -9.220 1.00 88.81 103 ASN A N 1
ATOM 838 C CA . ASN A 1 103 ? 15.232 11.694 -9.819 1.00 88.81 103 ASN A CA 1
ATOM 839 C C . ASN A 1 103 ? 15.089 11.628 -11.351 1.00 88.81 103 ASN A C 1
ATOM 841 O O . ASN A 1 103 ? 14.715 12.612 -11.982 1.00 88.81 103 ASN A O 1
ATOM 845 N N . GLN A 1 104 ? 15.477 10.512 -11.962 1.00 82.19 104 GLN A N 1
ATOM 846 C CA . GLN A 1 104 ? 15.480 10.322 -13.406 1.00 82.19 104 GLN A CA 1
ATOM 847 C C . GLN A 1 104 ? 14.839 8.981 -13.738 1.00 82.19 104 GLN A C 1
ATOM 849 O O . GLN A 1 104 ? 15.048 7.997 -13.020 1.00 82.19 104 GLN A O 1
ATOM 854 N N . LEU A 1 105 ? 14.105 8.939 -14.852 1.00 73.50 105 LEU A N 1
ATOM 855 C CA . LEU A 1 105 ? 13.665 7.674 -15.429 1.00 73.50 105 LEU A CA 1
ATOM 856 C C . LEU A 1 105 ? 14.885 6.825 -15.775 1.00 73.50 105 LEU A C 1
ATOM 858 O O . LEU A 1 105 ? 15.901 7.340 -16.255 1.00 73.50 105 LEU A O 1
ATOM 862 N N . TYR A 1 106 ? 14.744 5.521 -15.575 1.00 70.88 106 TYR A N 1
ATOM 863 C CA . TYR A 1 106 ? 15.770 4.561 -15.937 1.00 70.88 106 TYR A CA 1
ATOM 864 C C . TYR A 1 106 ? 16.113 4.650 -17.429 1.00 70.88 106 TYR A C 1
ATOM 866 O O . TYR A 1 106 ? 15.245 4.927 -18.260 1.00 70.88 106 TYR A O 1
ATOM 874 N N . THR A 1 107 ? 17.383 4.415 -17.765 1.00 68.50 107 THR A N 1
ATOM 875 C CA . THR A 1 107 ? 17.830 4.305 -19.155 1.00 68.50 107 THR A CA 1
ATOM 876 C C . THR A 1 107 ? 17.968 2.833 -19.512 1.00 68.50 107 THR A C 1
ATOM 878 O O . THR A 1 107 ? 18.874 2.189 -18.984 1.00 68.50 107 THR A O 1
ATOM 881 N N . LEU A 1 108 ? 17.103 2.302 -20.385 1.00 66.44 108 LEU A N 1
ATOM 882 C CA . LEU A 1 108 ? 17.262 0.929 -20.862 1.00 66.44 108 LEU A CA 1
ATOM 883 C C . LEU A 1 108 ? 18.615 0.767 -21.551 1.00 66.44 108 LEU A C 1
ATOM 885 O O . LEU A 1 108 ? 19.042 1.607 -22.350 1.00 66.44 108 LEU A O 1
ATOM 889 N N . GLY A 1 109 ? 19.273 -0.346 -21.228 1.00 61.84 109 GLY A N 1
ATOM 890 C CA . GLY A 1 109 ? 20.397 -0.852 -22.000 1.00 61.84 109 GLY A CA 1
ATOM 891 C C . GLY A 1 109 ? 19.949 -1.354 -23.378 1.00 61.84 109 GLY A C 1
ATOM 892 O O . GLY A 1 109 ? 18.891 -1.003 -23.887 1.00 61.84 109 GLY A O 1
ATOM 893 N N . LYS A 1 110 ? 20.750 -2.226 -23.994 1.00 57.31 110 LYS A N 1
ATOM 894 C CA . LYS A 1 110 ? 20.433 -2.823 -25.307 1.00 57.31 110 LYS A CA 1
ATOM 895 C C . LYS A 1 110 ? 19.256 -3.816 -25.288 1.00 57.31 110 LYS A C 1
ATOM 897 O O . LYS A 1 110 ? 18.954 -4.387 -26.329 1.00 57.31 110 LYS A O 1
ATOM 902 N N . GLU A 1 111 ? 18.647 -4.078 -24.134 1.00 59.41 111 GLU A N 1
ATOM 903 C CA . GLU A 1 111 ? 17.601 -5.094 -23.993 1.00 59.41 111 GLU A CA 1
ATOM 904 C C . GLU A 1 111 ? 16.204 -4.534 -24.293 1.00 59.41 111 GLU A C 1
ATOM 906 O O . GLU A 1 111 ? 15.870 -3.412 -23.922 1.00 59.41 111 GLU A O 1
ATOM 911 N N . GLU A 1 112 ? 15.369 -5.344 -24.949 1.00 63.69 112 GLU A N 1
ATOM 912 C CA . GLU A 1 112 ? 13.982 -5.001 -25.310 1.00 63.69 112 GLU A CA 1
ATOM 913 C C . GLU A 1 112 ? 12.964 -5.316 -24.192 1.00 63.69 112 GLU A C 1
ATOM 915 O O . GLU A 1 112 ? 11.750 -5.184 -24.378 1.00 63.69 112 GLU A O 1
ATOM 920 N N . HIS A 1 113 ? 13.433 -5.759 -23.022 1.00 73.06 113 HIS A N 1
ATOM 921 C CA . HIS A 1 113 ? 12.598 -6.185 -21.900 1.00 73.06 113 HIS A CA 1
ATOM 922 C C . HIS A 1 113 ? 13.040 -5.528 -20.600 1.00 73.06 113 HIS A C 1
ATOM 924 O O . HIS A 1 113 ? 14.228 -5.300 -20.393 1.00 73.06 113 HIS A O 1
ATOM 930 N N . LEU A 1 114 ? 12.079 -5.271 -19.705 1.00 79.56 114 LEU A N 1
ATOM 931 C CA . LEU A 1 114 ? 12.412 -4.700 -18.408 1.00 79.56 114 LEU A CA 1
ATOM 932 C C . LEU A 1 114 ? 13.098 -5.738 -17.511 1.00 79.56 114 LEU A C 1
ATOM 934 O O . LEU A 1 114 ? 12.640 -6.877 -17.388 1.00 79.56 114 LEU A O 1
ATOM 938 N N . THR A 1 115 ? 14.125 -5.352 -16.774 1.00 86.69 115 THR A N 1
ATOM 939 C CA . THR A 1 115 ? 14.654 -6.169 -15.676 1.00 86.69 115 THR A CA 1
ATOM 940 C C . THR A 1 115 ? 13.797 -6.003 -14.413 1.00 86.69 115 THR A C 1
ATOM 942 O O . THR A 1 115 ? 13.026 -5.053 -14.271 1.00 86.69 115 THR A O 1
ATOM 945 N N . ASN A 1 116 ? 13.908 -6.920 -13.441 1.00 88.81 116 ASN A N 1
ATOM 946 C CA . ASN A 1 116 ? 13.242 -6.717 -12.142 1.00 88.81 116 ASN A CA 1
ATOM 947 C C . ASN A 1 116 ? 13.757 -5.453 -11.434 1.00 88.81 116 ASN A C 1
ATOM 949 O O . ASN A 1 116 ? 12.987 -4.796 -10.746 1.00 88.81 116 ASN A O 1
ATOM 953 N N . SER A 1 117 ? 15.031 -5.090 -11.625 1.00 87.94 117 SER A N 1
ATOM 954 C CA . SER A 1 117 ? 15.612 -3.864 -11.059 1.00 87.94 117 SER A CA 1
ATOM 955 C C . SER A 1 117 ? 14.907 -2.606 -11.565 1.00 87.94 117 SER A C 1
ATOM 957 O O . SER A 1 117 ? 14.736 -1.639 -10.825 1.00 87.94 117 SER A O 1
ATOM 959 N N . GLU A 1 118 ? 14.480 -2.619 -12.821 1.00 86.56 118 GLU A N 1
ATOM 960 C CA . GLU A 1 118 ? 13.769 -1.504 -13.443 1.00 86.56 118 GLU A CA 1
ATOM 961 C C . GLU A 1 118 ? 12.329 -1.422 -12.961 1.00 86.56 118 GLU A C 1
ATOM 963 O O . GLU A 1 118 ? 11.868 -0.343 -12.606 1.00 86.56 118 GLU A O 1
ATOM 968 N N . ILE A 1 119 ? 11.649 -2.566 -12.831 1.00 89.69 119 ILE A N 1
ATOM 969 C CA . ILE A 1 119 ? 10.337 -2.631 -12.170 1.00 89.69 119 ILE A CA 1
ATOM 970 C C . ILE A 1 119 ? 10.437 -2.202 -10.701 1.00 89.69 119 ILE A C 1
ATOM 972 O O . ILE A 1 119 ? 9.459 -1.740 -10.128 1.00 89.69 119 ILE A O 1
ATOM 976 N N . LEU A 1 120 ? 11.598 -2.329 -10.068 1.00 92.62 120 LEU A N 1
ATOM 977 C CA . LEU A 1 120 ? 11.838 -1.863 -8.704 1.00 92.62 120 LEU A CA 1
ATOM 978 C C . LEU A 1 120 ? 12.351 -0.423 -8.647 1.00 92.62 120 LEU A C 1
ATOM 980 O O . LEU A 1 120 ? 12.775 0.002 -7.579 1.00 92.62 120 LEU A O 1
ATOM 984 N N . THR A 1 121 ? 12.319 0.336 -9.742 1.00 90.44 121 THR A N 1
ATOM 985 C CA . THR A 1 121 ? 12.717 1.746 -9.756 1.00 90.44 121 THR A CA 1
ATOM 986 C C . THR A 1 121 ? 11.497 2.636 -9.961 1.00 90.44 121 THR A C 1
ATOM 988 O O . THR A 1 121 ? 10.715 2.425 -10.883 1.00 90.44 121 THR A O 1
ATOM 991 N N . LYS A 1 122 ? 11.347 3.658 -9.116 1.00 91.50 122 LYS A N 1
ATOM 992 C CA . LYS A 1 122 ? 10.262 4.641 -9.202 1.00 91.50 122 LYS A CA 1
ATOM 993 C C . LYS A 1 122 ? 10.812 6.055 -9.080 1.00 91.50 122 LYS A C 1
ATOM 995 O O . LYS A 1 122 ? 11.896 6.268 -8.530 1.00 91.50 122 LYS A O 1
ATOM 1000 N N . LEU A 1 123 ? 10.080 7.029 -9.607 1.00 91.31 123 LEU A N 1
ATOM 1001 C CA . LEU A 1 123 ? 10.490 8.420 -9.495 1.00 91.31 123 LEU A CA 1
ATOM 1002 C C . LEU A 1 123 ? 10.429 8.900 -8.034 1.00 91.31 123 LEU A C 1
ATOM 1004 O O . LEU A 1 123 ? 9.585 8.457 -7.247 1.00 91.31 123 LEU A O 1
ATOM 1008 N N . LYS A 1 124 ? 11.364 9.777 -7.654 1.00 94.19 124 LYS A N 1
ATOM 1009 C CA . LYS A 1 124 ? 11.598 10.187 -6.262 1.00 94.19 124 LYS A CA 1
ATOM 1010 C C . LYS A 1 124 ? 10.396 10.871 -5.619 1.00 94.19 124 LYS A C 1
ATOM 1012 O O . LYS A 1 124 ? 10.221 10.780 -4.408 1.00 94.19 124 LYS A O 1
ATOM 1017 N N . GLU A 1 125 ? 9.528 11.505 -6.395 1.00 93.44 125 GLU A N 1
ATOM 1018 C CA . GLU A 1 125 ? 8.282 12.074 -5.893 1.00 93.44 125 GLU A CA 1
ATOM 1019 C C . GLU A 1 125 ? 7.415 11.046 -5.165 1.00 93.44 125 GLU A C 1
ATOM 1021 O O . GLU A 1 125 ? 6.715 11.449 -4.246 1.00 93.44 125 GLU A O 1
ATOM 1026 N N . TRP A 1 126 ? 7.510 9.752 -5.493 1.00 95.38 126 TRP A N 1
ATOM 1027 C CA . TRP A 1 126 ? 6.763 8.656 -4.867 1.00 95.38 126 TRP A CA 1
ATOM 1028 C C . TRP A 1 126 ? 7.472 8.022 -3.658 1.00 95.38 126 TRP A C 1
ATOM 1030 O O . TRP A 1 126 ? 6.977 7.045 -3.099 1.00 95.38 126 TRP A O 1
ATOM 1040 N N . GLU A 1 127 ? 8.610 8.565 -3.212 1.00 96.69 127 GLU A N 1
ATOM 1041 C CA . GLU A 1 127 ? 9.395 8.037 -2.078 1.00 96.69 127 GLU A CA 1
ATOM 1042 C C . GLU A 1 127 ? 8.581 7.936 -0.778 1.00 96.69 127 GLU A C 1
ATOM 1044 O O . GLU A 1 127 ? 8.809 7.049 0.044 1.00 96.69 127 GLU A O 1
ATOM 1049 N N . TYR A 1 128 ? 7.564 8.791 -0.615 1.00 95.88 128 TYR A N 1
ATOM 1050 C CA . TYR A 1 128 ? 6.667 8.770 0.545 1.00 95.88 128 TYR A CA 1
ATOM 1051 C C . TYR A 1 128 ? 5.818 7.499 0.666 1.00 95.88 128 TYR A C 1
ATOM 1053 O O . TYR A 1 128 ? 5.143 7.330 1.684 1.00 95.88 128 TYR A O 1
ATOM 1061 N N . GLU A 1 129 ? 5.785 6.652 -0.362 1.00 97.38 129 GLU A N 1
ATOM 1062 C CA . GLU A 1 129 ? 5.076 5.379 -0.322 1.00 97.38 129 GLU A CA 1
ATOM 1063 C C . GLU A 1 129 ? 5.833 4.289 0.431 1.00 97.38 129 GLU A C 1
ATOM 1065 O O . GLU A 1 129 ? 5.195 3.319 0.822 1.00 97.38 129 GLU A O 1
ATOM 1070 N N . ASP A 1 130 ? 7.156 4.430 0.619 1.00 97.69 130 ASP A N 1
ATOM 1071 C CA . ASP A 1 130 ? 8.042 3.369 1.133 1.00 97.69 130 ASP A CA 1
ATOM 1072 C C . ASP A 1 130 ? 7.687 2.000 0.520 1.00 97.69 130 ASP A C 1
ATOM 1074 O O . ASP A 1 130 ? 7.394 1.029 1.218 1.00 97.69 130 ASP A O 1
ATOM 1078 N N . GLU A 1 131 ? 7.617 1.965 -0.811 1.00 98.06 131 GLU A N 1
ATOM 1079 C CA . GLU A 1 131 ? 7.009 0.886 -1.579 1.00 98.06 131 GLU A CA 1
ATOM 1080 C C . GLU A 1 131 ? 7.906 -0.362 -1.611 1.00 98.06 131 GLU A C 1
ATOM 1082 O O . GLU A 1 131 ? 9.132 -0.308 -1.754 1.00 98.06 131 GLU A O 1
ATOM 1087 N N . TYR A 1 132 ? 7.266 -1.521 -1.520 1.00 98.12 132 TYR A N 1
ATOM 1088 C CA . TYR A 1 132 ? 7.836 -2.835 -1.761 1.00 98.12 132 TYR A CA 1
ATOM 1089 C C . TYR A 1 132 ? 6.968 -3.563 -2.781 1.00 98.12 132 TYR A C 1
ATOM 1091 O O . TYR A 1 132 ? 5.739 -3.503 -2.726 1.00 98.12 132 TYR A O 1
ATOM 1099 N N . ARG A 1 133 ? 7.601 -4.284 -3.703 1.00 97.62 133 ARG A N 1
ATOM 1100 C CA . ARG A 1 133 ? 6.917 -5.011 -4.771 1.00 97.62 133 ARG A CA 1
ATOM 1101 C C . ARG A 1 133 ? 7.224 -6.487 -4.694 1.00 97.62 133 ARG A C 1
ATOM 1103 O O . ARG A 1 133 ? 8.380 -6.904 -4.709 1.00 97.62 133 ARG A O 1
ATOM 1110 N N . TYR A 1 134 ? 6.168 -7.283 -4.656 1.00 97.31 134 TYR A N 1
ATOM 1111 C CA . TYR A 1 134 ? 6.251 -8.671 -5.075 1.00 97.31 134 TYR A CA 1
ATOM 1112 C C . TYR A 1 134 ? 6.076 -8.725 -6.592 1.00 97.31 134 TYR A C 1
ATOM 1114 O O . TYR A 1 134 ? 5.108 -8.165 -7.111 1.00 97.31 134 TYR A O 1
ATOM 1122 N N . ILE A 1 135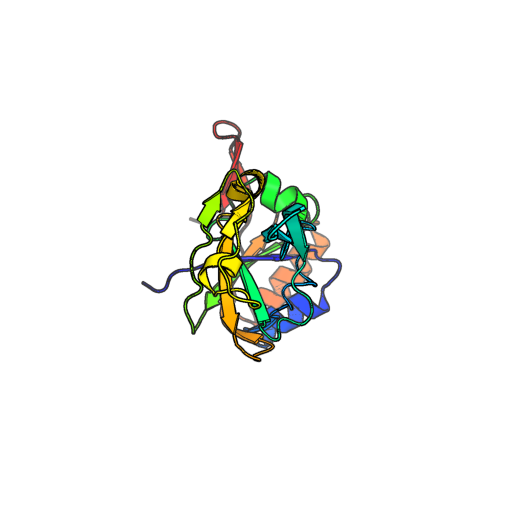 ? 7.011 -9.374 -7.285 1.00 96.25 135 ILE A N 1
ATOM 1123 C CA . ILE A 1 135 ? 7.011 -9.529 -8.740 1.00 96.25 135 ILE A CA 1
ATOM 1124 C C . ILE A 1 135 ? 6.908 -11.022 -9.043 1.00 96.25 135 ILE A C 1
ATOM 1126 O O . ILE A 1 135 ? 7.789 -11.790 -8.665 1.00 96.25 135 ILE A O 1
ATOM 1130 N N . SER A 1 136 ? 5.853 -11.425 -9.745 1.00 94.06 136 SER A N 1
ATOM 1131 C CA . SER A 1 136 ? 5.666 -12.797 -10.220 1.00 94.06 136 SER A CA 1
ATOM 1132 C C . SER A 1 136 ? 5.547 -12.833 -11.735 1.00 94.06 136 SER A C 1
ATOM 1134 O O . SER A 1 136 ? 5.038 -11.904 -12.360 1.00 94.06 136 SER A O 1
ATOM 1136 N N . SER A 1 137 ? 5.991 -13.930 -12.342 1.00 86.56 137 SER A N 1
ATOM 1137 C CA . SER A 1 137 ? 5.859 -14.169 -13.776 1.00 86.56 137 SER A CA 1
ATOM 1138 C C . SER A 1 137 ? 4.402 -14.312 -14.218 1.00 86.56 137 SER A C 1
ATOM 1140 O O . SER A 1 137 ? 4.096 -13.916 -15.335 1.00 86.56 137 SER A O 1
ATOM 1142 N N . ASN A 1 138 ? 3.509 -14.858 -13.376 1.00 80.31 138 ASN A N 1
ATOM 1143 C CA . ASN A 1 138 ? 2.097 -15.075 -13.732 1.00 80.31 138 ASN A CA 1
ATOM 1144 C C . ASN A 1 138 ? 1.115 -15.158 -12.548 1.00 80.31 138 ASN A C 1
ATOM 1146 O O . ASN A 1 138 ? -0.100 -15.187 -12.781 1.00 80.31 138 ASN A O 1
ATOM 1150 N N . ASP A 1 139 ? 1.586 -15.168 -11.300 1.00 89.44 139 ASP A N 1
ATOM 1151 C CA . ASP A 1 139 ? 0.697 -15.311 -10.149 1.00 89.44 139 ASP A CA 1
ATOM 1152 C C . ASP A 1 139 ? -0.162 -14.064 -9.991 1.00 89.44 139 ASP A C 1
ATOM 1154 O O . ASP A 1 139 ? 0.312 -12.941 -9.805 1.00 89.44 139 ASP A O 1
ATOM 1158 N N . LYS A 1 140 ? -1.476 -14.267 -10.076 1.00 95.75 140 LYS A N 1
ATOM 1159 C CA . LYS A 1 140 ? -2.459 -13.192 -9.906 1.00 95.75 140 LYS A CA 1
ATOM 1160 C C . LYS A 1 140 ? -2.581 -12.743 -8.455 1.00 95.75 140 LYS A C 1
ATOM 1162 O O . LYS A 1 140 ? -3.204 -11.712 -8.213 1.00 95.75 140 LYS A O 1
ATOM 1167 N N . PHE A 1 141 ? -2.037 -13.515 -7.519 1.00 97.75 141 PHE A N 1
ATOM 1168 C CA . PHE A 1 141 ? -2.183 -13.281 -6.096 1.00 97.75 141 PHE A CA 1
ATOM 1169 C C . PHE A 1 141 ? -0.866 -13.499 -5.360 1.00 97.75 141 PHE A C 1
ATOM 1171 O O . PHE A 1 141 ? -0.131 -14.434 -5.660 1.00 97.75 141 PHE A O 1
ATOM 1178 N N . LEU A 1 142 ? -0.618 -12.645 -4.374 1.00 97.56 142 LEU A N 1
ATOM 1179 C CA . LEU A 1 142 ? 0.368 -12.836 -3.323 1.00 97.56 142 LEU A CA 1
ATOM 1180 C C . LEU A 1 142 ? -0.356 -13.357 -2.080 1.00 97.56 142 LEU A C 1
ATOM 1182 O O . LEU A 1 142 ? -1.237 -12.669 -1.561 1.00 97.56 142 LEU A O 1
ATOM 1186 N N . PHE A 1 143 ? 0.011 -14.547 -1.616 1.00 97.69 143 PHE A N 1
ATOM 1187 C CA . PHE A 1 143 ? -0.517 -15.141 -0.387 1.00 97.69 143 PHE A CA 1
ATOM 1188 C C . PHE A 1 143 ? 0.295 -14.704 0.841 1.00 97.69 143 PHE A C 1
ATOM 1190 O O . PHE A 1 143 ? 1.448 -14.269 0.732 1.00 97.69 143 PHE A O 1
ATOM 1197 N N . GLY A 1 144 ? -0.339 -14.753 2.007 1.00 97.00 144 GLY A N 1
ATOM 1198 C CA . GLY A 1 144 ? 0.208 -14.255 3.263 1.00 97.00 144 GLY A CA 1
ATOM 1199 C C . GLY A 1 144 ? -0.793 -14.384 4.397 1.00 97.00 144 GLY A C 1
ATOM 1200 O O . GLY A 1 144 ? -1.714 -15.188 4.326 1.00 97.00 144 GLY A O 1
ATOM 1201 N N . SER A 1 145 ? -0.625 -13.554 5.418 1.00 97.69 145 SER A N 1
ATOM 1202 C CA . SER A 1 145 ? -1.528 -13.459 6.563 1.00 97.69 145 SER A CA 1
ATOM 1203 C C . SER A 1 145 ? -1.941 -12.012 6.781 1.00 97.69 145 SER A C 1
ATOM 1205 O O . SER A 1 145 ? -1.092 -11.119 6.820 1.00 97.69 145 SER A O 1
ATOM 1207 N N . VAL A 1 146 ? -3.240 -11.764 6.956 1.00 98.31 146 VAL A N 1
ATOM 1208 C CA . VAL A 1 146 ? -3.725 -10.469 7.443 1.00 98.31 146 VAL A CA 1
ATOM 1209 C C . VAL A 1 146 ? -3.556 -10.418 8.958 1.00 98.31 146 VAL A C 1
ATOM 1211 O O . VAL A 1 146 ? -4.219 -11.143 9.695 1.00 98.31 146 VAL A O 1
ATOM 1214 N N . THR A 1 147 ? -2.689 -9.530 9.430 1.00 97.56 147 THR A N 1
ATOM 1215 C CA . THR A 1 147 ? -2.345 -9.397 10.856 1.00 97.56 147 THR A CA 1
ATOM 1216 C C . THR A 1 147 ? -3.085 -8.262 11.549 1.00 97.56 147 THR A C 1
ATOM 1218 O O . THR A 1 147 ? -3.030 -8.139 12.771 1.00 97.56 147 THR A O 1
ATOM 1221 N N . GLY A 1 148 ? -3.798 -7.421 10.796 1.00 97.88 148 GLY A N 1
ATOM 1222 C CA . GLY A 1 148 ? -4.581 -6.339 11.369 1.00 97.88 148 GLY A CA 1
ATOM 1223 C C . GLY A 1 148 ? -5.191 -5.381 10.355 1.00 97.88 148 GLY A C 1
ATOM 1224 O O . GLY A 1 148 ? -4.818 -5.353 9.182 1.00 97.88 148 GLY A O 1
ATOM 1225 N N . ILE A 1 149 ? -6.115 -4.549 10.827 1.00 98.56 149 ILE A N 1
ATOM 1226 C CA . ILE A 1 149 ? -6.755 -3.494 10.034 1.00 98.56 149 ILE A CA 1
ATOM 1227 C C . ILE A 1 149 ? -6.580 -2.160 10.748 1.00 98.56 149 ILE A C 1
ATOM 1229 O O . ILE A 1 149 ? -6.935 -2.009 11.911 1.00 98.56 149 ILE A O 1
ATOM 1233 N N . VAL A 1 150 ? -6.051 -1.171 10.045 1.00 98.56 150 VAL A N 1
ATOM 1234 C CA . VAL A 1 150 ? -5.841 0.182 10.554 1.00 98.56 150 VAL A CA 1
ATOM 1235 C C . VAL A 1 150 ? -6.860 1.108 9.899 1.00 98.56 150 VAL A C 1
ATOM 1237 O O . VAL A 1 150 ? -6.892 1.228 8.675 1.00 98.56 150 VAL A O 1
ATOM 1240 N N . PHE A 1 151 ? -7.686 1.776 10.696 1.00 98.56 151 PHE A N 1
ATOM 1241 C CA . PHE A 1 151 ? -8.662 2.747 10.209 1.00 98.56 151 PHE A CA 1
ATOM 1242 C C . PHE A 1 151 ? -8.008 4.099 9.932 1.00 98.56 151 PHE A C 1
ATOM 1244 O O . PHE A 1 151 ? -7.289 4.633 10.781 1.00 98.56 151 PHE A O 1
ATOM 1251 N N . GLY A 1 152 ? -8.307 4.688 8.774 1.00 98.00 152 GLY A N 1
ATOM 1252 C CA . GLY A 1 152 ? -7.954 6.072 8.480 1.00 98.00 152 GLY A CA 1
ATOM 1253 C C . GLY A 1 152 ? -8.657 7.045 9.428 1.00 98.00 152 GLY A C 1
ATOM 1254 O O . GLY A 1 152 ? -9.748 6.765 9.940 1.00 98.00 152 GLY A O 1
ATOM 1255 N N . ILE A 1 153 ? -8.043 8.208 9.657 1.00 97.12 153 ILE A N 1
ATOM 1256 C CA . ILE A 1 153 ? -8.500 9.187 10.657 1.00 97.12 153 ILE A CA 1
ATOM 1257 C C . ILE A 1 153 ? -9.922 9.716 10.386 1.00 97.12 153 ILE A C 1
ATOM 1259 O O . ILE A 1 153 ? -10.612 10.130 11.314 1.00 97.12 153 ILE A O 1
ATOM 1263 N N . ARG A 1 154 ? -10.389 9.658 9.132 1.00 97.62 154 ARG A N 1
ATOM 1264 C CA . ARG A 1 154 ? -11.731 10.080 8.697 1.00 97.62 154 ARG A CA 1
ATOM 1265 C C . ARG A 1 154 ? -12.650 8.910 8.341 1.00 97.62 154 ARG A C 1
ATOM 1267 O O . ARG A 1 154 ? -13.691 9.135 7.728 1.00 97.62 154 ARG A O 1
ATOM 1274 N N . THR A 1 155 ? -12.292 7.675 8.695 1.00 98.25 155 THR A N 1
ATOM 1275 C CA . THR A 1 155 ? -13.155 6.515 8.418 1.00 98.25 155 THR A CA 1
ATOM 1276 C C . THR A 1 155 ? -14.524 6.718 9.085 1.00 98.25 155 THR A C 1
ATOM 1278 O O . THR A 1 155 ? -14.553 6.937 10.301 1.00 98.25 155 THR A O 1
ATOM 1281 N N . PRO A 1 156 ? -15.648 6.640 8.347 1.00 97.69 156 PRO A N 1
ATOM 1282 C CA . PRO A 1 156 ? -16.980 6.806 8.924 1.00 97.69 156 PRO A CA 1
ATOM 1283 C C . PRO A 1 156 ? -17.293 5.741 9.980 1.00 97.69 156 PRO A C 1
ATOM 1285 O O . PRO A 1 156 ? -16.973 4.567 9.789 1.00 97.69 156 PRO A O 1
ATOM 1288 N N . ASP A 1 157 ? -17.976 6.115 11.063 1.00 97.19 157 ASP A N 1
ATOM 1289 C CA . ASP A 1 157 ? -18.241 5.196 12.182 1.00 97.19 157 ASP A CA 1
ATOM 1290 C C . ASP A 1 157 ? -19.119 4.003 11.787 1.00 97.19 157 ASP A C 1
ATOM 1292 O O . ASP A 1 157 ? -18.883 2.886 12.241 1.00 97.19 157 ASP A O 1
ATOM 1296 N N . ALA A 1 158 ? -20.083 4.199 10.881 1.00 96.69 158 ALA A N 1
ATOM 1297 C CA . ALA A 1 158 ? -20.875 3.099 10.326 1.00 96.69 158 ALA A CA 1
ATOM 1298 C C . ALA A 1 158 ? -19.980 2.045 9.646 1.00 96.69 158 ALA A C 1
ATOM 1300 O O . ALA A 1 158 ? -20.131 0.846 9.891 1.00 96.69 158 ALA A O 1
ATOM 1301 N N . SER A 1 159 ? -19.001 2.496 8.857 1.00 97.00 159 SER A N 1
ATOM 1302 C CA . SER A 1 159 ? -18.033 1.623 8.195 1.00 97.00 159 SER A CA 1
ATOM 1303 C C . SER A 1 159 ? -17.060 0.980 9.180 1.00 97.00 159 SER A C 1
ATOM 1305 O O . SER A 1 159 ? -16.813 -0.220 9.076 1.00 97.00 159 SER A O 1
ATOM 1307 N N . LYS A 1 160 ? -16.549 1.737 10.167 1.00 97.00 160 LYS A N 1
ATOM 1308 C CA . LYS A 1 160 ? -15.716 1.181 11.248 1.00 97.00 160 LYS A CA 1
ATOM 1309 C C . LYS A 1 160 ? -16.444 0.049 11.958 1.00 97.00 160 LYS A C 1
ATOM 1311 O O . LYS A 1 160 ? -15.881 -1.026 12.095 1.00 97.00 160 LYS A O 1
ATOM 1316 N N . ASN A 1 161 ? -17.702 0.258 12.341 1.00 97.31 161 ASN A N 1
ATOM 1317 C CA . ASN A 1 161 ? -18.508 -0.737 13.046 1.00 97.31 161 ASN A CA 1
ATOM 1318 C C . ASN A 1 161 ? -18.736 -2.007 12.213 1.00 97.31 161 ASN A C 1
ATOM 1320 O O . ASN A 1 161 ? -18.671 -3.111 12.751 1.00 97.31 161 ASN A O 1
ATOM 1324 N N . LEU A 1 162 ? -19.000 -1.870 10.910 1.00 96.81 162 LEU A N 1
ATOM 1325 C CA . LEU A 1 162 ? -19.153 -3.017 10.012 1.00 96.81 162 LEU A CA 1
ATOM 1326 C C . LEU A 1 162 ? -17.846 -3.811 9.891 1.00 96.81 162 LEU A C 1
ATOM 1328 O O . LEU A 1 162 ? -17.838 -5.027 10.079 1.00 96.81 162 LEU A O 1
ATOM 1332 N N . ILE A 1 163 ? -16.744 -3.117 9.603 1.00 97.19 163 ILE A N 1
ATOM 1333 C CA . ILE A 1 163 ? -15.427 -3.737 9.429 1.00 97.19 163 ILE A CA 1
ATOM 1334 C C . ILE A 1 163 ? -14.946 -4.350 10.744 1.00 97.19 163 ILE A C 1
ATOM 1336 O O . ILE A 1 163 ? -14.396 -5.443 10.716 1.00 97.19 163 ILE A O 1
ATOM 1340 N N . GLN A 1 164 ? -15.208 -3.709 11.886 1.00 97.31 164 GLN A N 1
ATOM 1341 C CA . GLN A 1 164 ? -14.899 -4.247 13.208 1.00 97.31 164 GLN A CA 1
ATOM 1342 C C . GLN A 1 164 ? -15.581 -5.595 13.426 1.00 97.31 164 GLN A C 1
ATOM 1344 O O . GLN A 1 164 ? -14.906 -6.570 13.722 1.00 97.31 164 GLN A O 1
ATOM 1349 N N . LYS A 1 165 ? -16.894 -5.689 13.183 1.00 97.62 165 LYS A N 1
ATOM 1350 C CA . LYS A 1 165 ? -17.632 -6.956 13.320 1.00 97.62 165 LYS A CA 1
ATOM 1351 C C . LYS A 1 165 ? -17.066 -8.057 12.422 1.00 97.62 165 LYS A C 1
ATOM 1353 O O . LYS A 1 165 ? -16.980 -9.211 12.837 1.00 97.62 165 LYS A O 1
ATOM 1358 N N . MET A 1 166 ? -16.679 -7.707 11.195 1.00 96.44 166 MET A N 1
ATOM 1359 C CA . MET A 1 166 ? -16.040 -8.648 10.276 1.00 96.44 166 MET A CA 1
ATOM 1360 C C . MET A 1 166 ? -14.665 -9.086 10.797 1.00 96.44 166 MET A C 1
ATOM 1362 O O . MET A 1 166 ? -14.384 -10.282 10.844 1.00 96.44 166 MET A O 1
ATOM 1366 N N . ALA A 1 167 ? -13.838 -8.138 11.233 1.00 96.75 167 ALA A N 1
ATOM 1367 C CA . ALA A 1 167 ? -12.516 -8.390 11.788 1.00 96.75 167 ALA A CA 1
ATOM 1368 C C . ALA A 1 167 ? -12.592 -9.278 13.039 1.00 96.75 167 ALA A C 1
ATOM 1370 O O . ALA A 1 167 ? -11.873 -10.270 13.116 1.00 96.75 167 ALA A O 1
ATOM 1371 N N . ASP A 1 168 ? -13.533 -9.009 13.947 1.00 97.69 168 ASP A N 1
ATOM 1372 C CA . ASP A 1 168 ? -13.777 -9.802 15.155 1.00 97.69 168 ASP A CA 1
ATOM 1373 C C . ASP A 1 168 ? -14.125 -11.258 14.804 1.00 97.69 168 ASP A C 1
ATOM 1375 O O . ASP A 1 168 ? -13.575 -12.191 15.392 1.00 97.69 168 ASP A O 1
ATOM 1379 N N . SER A 1 169 ? -14.983 -11.472 13.796 1.00 97.50 169 SER A N 1
ATOM 1380 C CA . SER A 1 169 ? -15.352 -12.820 13.334 1.00 97.50 169 SER A CA 1
ATOM 1381 C C . SER A 1 169 ? -14.168 -13.605 12.757 1.00 97.50 169 SER A C 1
ATOM 1383 O O . SER A 1 169 ? -14.094 -14.825 12.909 1.00 97.50 169 SER A O 1
ATOM 1385 N N . LEU A 1 170 ? -13.216 -12.894 12.148 1.00 97.25 170 LEU A N 1
ATOM 1386 C CA . LEU A 1 170 ? -11.987 -13.444 11.580 1.00 97.25 170 LEU A CA 1
ATOM 1387 C C . LEU A 1 170 ? -10.821 -13.443 12.581 1.00 97.25 170 LEU A C 1
ATOM 1389 O O . LEU A 1 170 ? -9.740 -13.919 12.247 1.00 97.25 170 LEU A O 1
ATOM 1393 N N . LYS A 1 171 ? -11.035 -12.941 13.807 1.00 97.75 171 LYS A N 1
ATOM 1394 C CA . LYS A 1 171 ? -10.012 -12.762 14.851 1.00 97.75 171 LYS A CA 1
ATOM 1395 C C . LYS A 1 171 ? -8.836 -11.881 14.402 1.00 97.75 171 LYS A C 1
ATOM 1397 O O . LYS A 1 171 ? -7.696 -12.111 14.797 1.00 97.75 171 LYS A O 1
ATOM 1402 N N . ILE A 1 172 ? -9.119 -10.865 13.589 1.00 97.62 172 ILE A N 1
ATOM 1403 C CA . ILE A 1 172 ? -8.146 -9.885 13.100 1.00 97.62 172 ILE A CA 1
ATOM 1404 C C . ILE A 1 172 ? -8.231 -8.637 13.990 1.00 97.62 172 ILE A C 1
ATOM 1406 O O . ILE A 1 172 ? -9.308 -8.050 14.101 1.00 97.62 172 ILE A O 1
ATOM 1410 N N . PRO A 1 173 ? -7.131 -8.190 14.619 1.00 97.38 173 PRO A N 1
ATOM 1411 C CA . PRO A 1 173 ? -7.158 -6.991 15.442 1.00 97.38 173 PRO A CA 1
ATOM 1412 C C . PRO A 1 173 ? -7.338 -5.736 14.585 1.00 97.38 173 PRO A C 1
ATOM 1414 O O . PRO A 1 173 ? -6.843 -5.632 13.458 1.00 97.38 173 PRO A O 1
ATOM 1417 N N . THR A 1 174 ? -8.014 -4.744 15.145 1.00 98.06 174 THR A N 1
ATOM 1418 C CA . THR A 1 174 ? -8.226 -3.447 14.508 1.00 98.06 174 THR A CA 1
ATOM 1419 C C . THR A 1 174 ? -7.535 -2.337 15.291 1.00 98.06 174 THR A C 1
ATOM 1421 O O . THR A 1 174 ? -7.329 -2.429 16.502 1.00 98.06 174 THR A O 1
ATOM 1424 N N . PHE A 1 175 ? -7.168 -1.268 14.591 1.00 97.88 175 PHE A N 1
ATOM 1425 C CA . PHE A 1 175 ? -6.424 -0.152 15.157 1.00 97.88 175 PHE A CA 1
ATOM 1426 C C . PHE A 1 175 ? -6.973 1.177 14.649 1.00 97.88 175 PHE A C 1
ATOM 1428 O O . PHE A 1 175 ? -7.292 1.329 13.468 1.00 97.88 175 PHE A O 1
ATOM 1435 N N . GLY A 1 176 ? -7.046 2.166 15.537 1.00 97.06 176 GLY A N 1
ATOM 1436 C CA . GLY A 1 176 ? -7.300 3.552 15.156 1.00 97.06 176 GLY A CA 1
ATOM 1437 C C . GLY A 1 176 ? -6.024 4.261 14.708 1.00 97.06 176 GLY A C 1
ATOM 1438 O O . GLY A 1 176 ? -4.911 3.779 14.926 1.00 97.06 176 GLY A O 1
ATOM 1439 N N . THR A 1 177 ? -6.182 5.447 14.133 1.00 97.25 177 THR A N 1
ATOM 1440 C CA . THR A 1 177 ? -5.066 6.350 13.840 1.00 97.25 177 THR A CA 1
ATOM 1441 C C . THR A 1 177 ? -5.296 7.726 14.443 1.00 97.25 177 THR A C 1
ATOM 1443 O O . THR A 1 177 ? -6.432 8.141 14.678 1.00 97.25 177 THR A O 1
ATOM 1446 N N . LYS A 1 178 ? -4.202 8.447 14.687 1.00 96.31 178 LYS A N 1
ATOM 1447 C CA . LYS A 1 178 ? -4.213 9.870 15.036 1.00 96.31 178 LYS A CA 1
ATOM 1448 C C . LYS A 1 178 ? -3.203 10.635 14.186 1.00 96.31 178 LYS A C 1
ATOM 1450 O O . LYS A 1 178 ? -2.227 10.068 13.699 1.00 96.31 178 LYS A O 1
ATOM 1455 N N . LEU A 1 179 ? -3.424 11.938 14.051 1.00 96.06 179 LEU A N 1
ATOM 1456 C CA . LEU A 1 179 ? -2.469 12.843 13.423 1.00 96.06 179 LEU A CA 1
ATOM 1457 C C . LEU A 1 179 ? -1.420 13.276 14.456 1.00 96.06 179 LEU A C 1
ATOM 1459 O O . LEU A 1 179 ? -1.766 13.843 15.493 1.00 96.06 179 LEU A O 1
ATOM 1463 N N . ASN A 1 180 ? -0.141 13.058 14.160 1.00 95.38 180 ASN A N 1
ATOM 1464 C CA . ASN A 1 180 ? 0.956 13.706 14.863 1.00 95.38 180 ASN A CA 1
ATOM 1465 C C . ASN A 1 180 ? 1.226 15.066 14.208 1.00 95.38 180 ASN A C 1
ATOM 1467 O O . ASN A 1 180 ? 1.828 15.160 13.139 1.00 95.38 180 ASN A O 1
ATOM 1471 N N . THR A 1 181 ? 0.7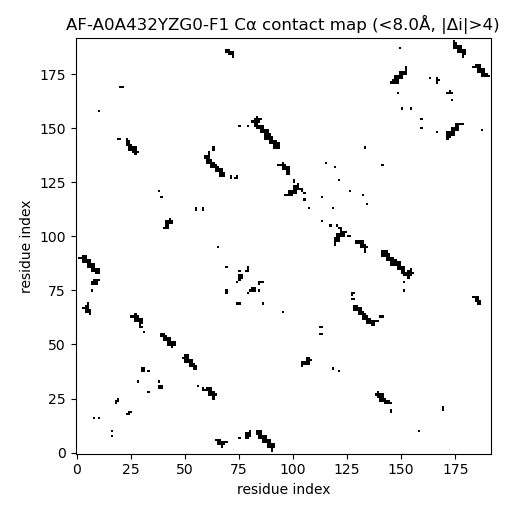91 16.134 14.874 1.00 92.50 181 THR A N 1
ATOM 1472 C CA . THR A 1 181 ? 0.921 17.513 14.382 1.00 92.50 181 THR A CA 1
ATOM 1473 C C . THR A 1 181 ? 2.335 18.083 14.487 1.00 92.50 181 THR A C 1
ATOM 1475 O O . THR A 1 181 ? 2.614 19.089 13.846 1.00 92.50 181 THR A O 1
ATOM 1478 N N . LYS A 1 182 ? 3.238 17.459 15.257 1.00 93.38 182 LYS A N 1
ATOM 1479 C CA . LYS A 1 182 ? 4.644 17.888 15.365 1.00 93.38 182 LYS A CA 1
ATOM 1480 C C . LYS A 1 182 ? 5.474 17.400 14.181 1.00 93.38 182 LYS A C 1
ATOM 1482 O O . LYS A 1 182 ? 6.293 18.146 13.661 1.00 93.38 182 LYS A O 1
ATOM 1487 N N . ASN A 1 183 ? 5.239 16.154 13.769 1.00 92.50 183 ASN A N 1
ATOM 1488 C CA . ASN A 1 183 ? 6.005 15.492 12.711 1.00 92.50 183 ASN A CA 1
ATOM 1489 C C . ASN A 1 183 ? 5.258 15.437 11.372 1.00 92.50 183 ASN A C 1
ATOM 1491 O O . ASN A 1 183 ? 5.831 14.997 10.381 1.00 92.50 183 ASN A O 1
ATOM 1495 N N . TYR A 1 184 ? 3.999 15.886 11.335 1.00 93.81 184 TYR A N 1
ATOM 1496 C CA . TYR A 1 184 ? 3.130 15.837 10.157 1.00 93.81 184 TYR A CA 1
ATOM 1497 C C . TYR A 1 184 ? 2.966 14.408 9.611 1.00 93.81 184 TYR A C 1
ATOM 1499 O O . TYR A 1 184 ? 3.040 14.167 8.406 1.00 93.81 184 TYR A O 1
ATOM 1507 N N . THR A 1 185 ? 2.733 13.453 10.514 1.00 96.00 185 THR A N 1
ATOM 1508 C CA . THR A 1 185 ? 2.574 12.025 10.202 1.00 96.00 185 THR A CA 1
ATOM 1509 C C . THR A 1 185 ? 1.296 11.444 10.798 1.00 96.00 185 THR A C 1
ATOM 1511 O O . THR A 1 185 ? 0.676 12.025 11.689 1.00 96.00 185 THR A O 1
ATOM 1514 N N . ILE A 1 186 ? 0.895 10.277 10.302 1.00 96.69 186 ILE A N 1
ATOM 1515 C CA . ILE A 1 186 ? -0.155 9.446 10.892 1.00 96.69 186 ILE A CA 1
ATOM 1516 C C . ILE A 1 186 ? 0.482 8.423 11.837 1.00 96.69 186 ILE A C 1
ATOM 1518 O O . ILE A 1 186 ? 1.442 7.746 11.478 1.00 96.69 186 ILE A O 1
ATOM 1522 N N . GLU A 1 187 ? -0.062 8.285 13.043 1.00 96.00 187 GLU A N 1
ATOM 1523 C CA . GLU A 1 187 ? 0.371 7.292 14.028 1.00 96.00 187 GLU A CA 1
ATOM 1524 C C . GLU A 1 187 ? -0.741 6.289 14.301 1.00 96.00 187 GLU A C 1
ATOM 1526 O O . GLU A 1 187 ? -1.908 6.664 14.444 1.00 96.00 187 GLU A O 1
ATOM 1531 N N . ILE A 1 188 ? -0.368 5.014 14.414 1.00 96.12 188 ILE A N 1
ATOM 1532 C CA . ILE A 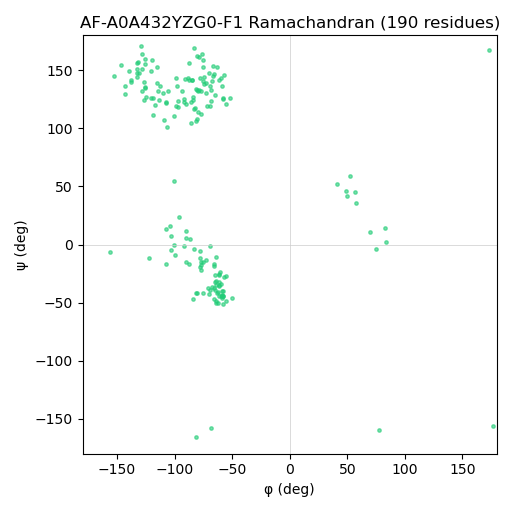1 188 ? -1.297 3.963 14.817 1.00 96.12 188 ILE A CA 1
ATOM 1533 C C . ILE A 1 188 ? -1.477 4.016 16.334 1.00 96.12 188 ILE A C 1
ATOM 1535 O O . ILE A 1 188 ? -0.509 4.090 17.091 1.00 96.12 188 ILE A O 1
ATOM 1539 N N . LEU A 1 189 ? -2.728 3.966 16.780 1.00 93.31 189 LEU A N 1
ATOM 1540 C CA . LEU A 1 189 ? -3.069 3.826 18.186 1.00 93.31 189 LEU A CA 1
ATOM 1541 C C . LEU A 1 189 ? -2.944 2.351 18.569 1.00 93.31 189 LEU A C 1
ATOM 1543 O O . LEU A 1 189 ? -3.757 1.523 18.163 1.00 93.31 189 LEU A O 1
ATOM 1547 N N . HIS A 1 190 ? -1.908 2.029 19.336 1.00 81.19 190 HIS A N 1
ATOM 1548 C CA . HIS A 1 190 ? -1.816 0.747 20.020 1.00 81.19 190 HIS A CA 1
ATOM 1549 C C . HIS A 1 190 ? -2.609 0.875 21.320 1.00 81.19 190 HIS A C 1
ATOM 1551 O O . HIS A 1 190 ? -2.276 1.722 22.151 1.00 81.19 190 HIS A O 1
ATOM 1557 N N . ASN A 1 191 ? -3.683 0.096 21.466 1.00 60.25 191 ASN A N 1
ATOM 1558 C CA . ASN A 1 191 ? -4.383 0.001 22.745 1.00 60.25 191 ASN A CA 1
ATOM 1559 C C . ASN A 1 191 ? -3.368 -0.472 23.801 1.00 60.25 191 ASN A C 1
ATOM 1561 O O . ASN A 1 191 ? -2.666 -1.457 23.559 1.00 60.25 191 ASN A O 1
ATOM 1565 N N . GLN A 1 192 ? -3.248 0.283 24.897 1.00 37.31 192 GLN A N 1
ATOM 1566 C CA . GLN A 1 192 ? -2.508 -0.133 26.091 1.00 37.31 192 GLN A CA 1
ATOM 1567 C C . GLN A 1 192 ? -3.268 -1.231 26.829 1.00 37.31 192 GLN A C 1
ATOM 1569 O O . GLN A 1 192 ? -4.520 -1.175 26.815 1.00 37.31 192 GLN A O 1
#

Foldseek 3Di:
DFQKWKAWADCVPVVQVVCCLVVVKHFFADQCPDDDPCGQWAWEQDVPPGTDIDGQPDQQKTKDKTASDQWQQVCCCPRVVHLQTKMWIWRFPDFFAWADEDCDGHYDDPDSDDDVNNNSYDHNVCVSRRMTMDMDNHDRITHTHGQAMEGGQNHDPVRVVVVVVVCVVSVHYYWYWDADPVVRTIDTDDDD

Sequence (192 aa):
MQKEYYKLRTLEQFERIADILVNNRLFCSKLRDLNDPMEGFFHANIEGKGFSTLYVKGDPRRICSLSGSVQSIKLWSQYGDDHKGIAIRFEPETLPQKVTYSNQLYTLGKEEHLTNSEILTKLKEWEYEDEYRYISSNDKFLFGSVTGIVFGIRTPDASKNLIQKMADSLKIPTFGTKLNTKNYTIEILHNQ

Nearest PDB structures (foldseek):
  7uix-assembly1_B  TM=4.553E-01  e=2.094E+00  Escherichia coli
  3kwv-assembly1_A  TM=1.455E-01  e=7.154E+00  Bacillus anthracis

Secondary structure (DSSP, 8-state):
-PPPEEEEE-GGGHHHHHHHHHH-EEEPEEGGGSS-TTTTEEEEEETTTEEEEEE------EEEEEES-S-BHHHHHHHTTTTTSEEEEEEESSPPEEPEEESS--B--S-SS--HHHHTEEEGGGGGG-EEEEEESS-SEEEEEEEEEEE-TT--HHHHHHHHHHHHHTT--EEEEEEETTTTEEEEE---

Solvent-accessible surface area (backbone atoms only — not comparable to full-atom values): 10665 Å² total; per-residue (Å²): 130,87,72,65,28,34,43,59,33,44,66,89,50,48,69,61,52,49,45,27,72,76,66,25,36,44,72,26,38,42,64,87,69,50,89,57,89,66,54,60,46,28,33,34,76,40,88,98,70,47,77,43,81,47,70,72,77,82,69,69,38,14,38,32,76,31,17,66,59,76,36,37,54,66,45,29,43,72,41,11,48,68,21,39,10,33,32,37,31,35,37,53,75,65,83,51,45,71,51,44,67,31,97,58,72,54,65,54,69,99,61,97,64,85,51,72,70,54,76,29,48,44,55,43,90,59,53,68,40,47,43,23,38,35,77,32,73,69,49,55,55,49,50,42,42,64,69,26,40,36,40,29,77,55,38,50,66,73,56,50,56,53,50,48,57,53,27,58,76,70,72,32,52,74,32,50,43,44,79,39,83,88,78,66,29,41,41,76,50,75,86,128